Protein AF-A0A3M6X5U8-F1 (afdb_monomer_lite)

Foldseek 3Di:
DPPPPLPLFEQEDEDLSLLLQQLQQLLAVPDRPHPYYYRHYFQDPSPLPQDPDDPVNLVVLLQVLLVVQVLDPDPPVVSSVVVVVPDDPVSSVVVQVVCCVVVVDRSDPSNDDDPVNSRHPFVQVCVVVSRGHLDHFDDDDDDDDDRPLVRLVRVLRRLAVCVVVVHFDFAEDEQAQDQFQDPHNPCGSHTPSVVCLLVVVSVVRGHPPDDDDPLSVVLSVVNVVLVVCCSVPVVCVVVVVGGGADCPDPQRGWHWYANDVHSIDIDGSNVVNVVVD

InterPro domains:
  IPR029058 Alpha/Beta hydrolase fold [G3DSA:3.40.50.1820] (10-139)
  IPR029058 Alpha/Beta hydrolase fold [G3DSA:3.40.50.1820] (141-271)
  IPR029058 Alpha/Beta hydrolase fold [SSF53474] (11-259)

Secondary structure (DSSP, 8-state):
---------EEEEETHHHHHHHHHHHH-SSS-S-SEEEEE--SS--STTSS---HHHHHHHHHHHHHHTT---TT-HHHHHHHHTTS-HHHHHHHHHHHHHHHSS---SS-----SSSS-S-HHHHHHTT-S-SS-----------HHHHHHHHHHHHHHHHHHTT-----EEE----TTSSSSTTS-S-TTHHHHHHHT-TTTSS-TTPPPPHHHHHHHHHHHHHHHHHHH-GGGGGGGT-PPP-TTSGGG-EEEEESSSSSEEEEEHHHHHHH--

pLDDT: mean 74.55, std 18.23, range [28.61, 98.44]

Structure (mmCIF, N/CA/C/O backbone):
data_AF-A0A3M6X5U8-F1
#
_entry.id   AF-A0A3M6X5U8-F1
#
loop_
_atom_site.group_PDB
_atom_site.id
_atom_site.type_symbol
_atom_site.label_atom_id
_atom_site.label_alt_id
_atom_site.label_comp_id
_atom_site.label_asym_id
_atom_site.label_entity_id
_atom_site.label_seq_id
_atom_site.pdbx_PDB_ins_code
_atom_site.Cartn_x
_atom_site.Cartn_y
_atom_site.Cartn_z
_atom_site.occupancy
_atom_site.B_iso_or_equiv
_atom_site.auth_seq_id
_atom_site.auth_comp_id
_atom_site.auth_asym_id
_atom_site.auth_atom_id
_atom_site.pdbx_PDB_model_num
ATOM 1 N N . MET A 1 1 ? -17.787 -32.087 -15.847 1.00 34.81 1 MET A N 1
ATOM 2 C CA . MET A 1 1 ? -17.327 -30.746 -15.427 1.00 34.81 1 MET A CA 1
ATOM 3 C C . MET A 1 1 ? -16.881 -30.846 -13.983 1.00 34.81 1 MET A C 1
ATOM 5 O O . MET A 1 1 ? -17.710 -31.138 -13.135 1.00 34.81 1 MET A O 1
ATOM 9 N N . VAL A 1 2 ? -15.586 -30.700 -13.708 1.00 29.00 2 VAL A N 1
ATOM 10 C CA . VAL A 1 2 ? -15.092 -30.599 -12.328 1.00 29.00 2 VAL A CA 1
ATOM 11 C C . VAL A 1 2 ? -15.436 -29.188 -11.842 1.00 29.00 2 VAL A C 1
ATOM 13 O O . VAL A 1 2 ? -15.067 -28.236 -12.536 1.00 29.00 2 VAL A O 1
ATOM 16 N N . PRO A 1 3 ? -16.147 -29.010 -10.716 1.00 31.73 3 PRO A N 1
ATOM 17 C CA . PRO A 1 3 ? -16.346 -27.687 -10.146 1.00 31.73 3 PRO A CA 1
ATOM 18 C C . PRO A 1 3 ? -14.961 -27.137 -9.809 1.00 31.73 3 PRO A C 1
ATOM 20 O O . PRO A 1 3 ? -14.253 -27.706 -8.977 1.00 31.73 3 PRO A O 1
ATOM 23 N N . ARG A 1 4 ? -14.528 -26.062 -10.478 1.00 41.34 4 ARG A N 1
ATOM 24 C CA . ARG A 1 4 ? -13.364 -25.311 -10.007 1.00 41.34 4 ARG A CA 1
ATOM 25 C C . ARG A 1 4 ? -13.759 -24.771 -8.638 1.00 41.34 4 ARG A C 1
ATOM 27 O O . ARG A 1 4 ? -14.583 -23.864 -8.561 1.00 41.34 4 ARG A O 1
ATOM 34 N N . LEU A 1 5 ? -13.218 -25.367 -7.574 1.00 39.31 5 LEU A N 1
ATOM 35 C CA . LEU A 1 5 ? -13.143 -24.745 -6.256 1.00 39.31 5 LEU A CA 1
ATOM 36 C C . LEU A 1 5 ? -12.715 -23.296 -6.496 1.00 39.31 5 LEU A C 1
ATOM 38 O O . LEU A 1 5 ? -11.583 -23.065 -6.927 1.00 39.31 5 LEU A O 1
ATOM 42 N N . ARG A 1 6 ? -13.624 -22.333 -6.295 1.00 45.31 6 ARG A N 1
ATOM 43 C CA . ARG A 1 6 ? -13.239 -20.932 -6.131 1.00 45.31 6 ARG A CA 1
ATOM 44 C C . ARG A 1 6 ? -12.341 -20.944 -4.903 1.00 45.31 6 ARG A C 1
ATOM 46 O O . ARG A 1 6 ? -12.830 -21.069 -3.786 1.00 45.31 6 ARG A O 1
ATOM 53 N N . ARG A 1 7 ? -11.027 -21.001 -5.114 1.00 50.44 7 ARG A N 1
ATOM 54 C CA . ARG A 1 7 ? -10.069 -20.929 -4.017 1.00 50.44 7 ARG A CA 1
ATOM 55 C C . ARG A 1 7 ? -10.310 -19.573 -3.364 1.00 50.44 7 ARG A C 1
ATOM 57 O O . ARG A 1 7 ? -10.341 -18.575 -4.076 1.00 50.44 7 ARG A O 1
ATOM 64 N N . CYS A 1 8 ? -10.515 -19.547 -2.050 1.00 56.59 8 CYS A N 1
ATOM 65 C CA . CYS A 1 8 ? -10.491 -18.314 -1.271 1.00 56.59 8 CYS A CA 1
ATOM 66 C C . CYS A 1 8 ? -9.044 -17.795 -1.257 1.00 56.59 8 CYS A C 1
ATOM 68 O O . CYS A 1 8 ? -8.313 -17.999 -0.293 1.00 56.59 8 CYS A O 1
ATOM 70 N N . SER A 1 9 ? -8.588 -17.242 -2.379 1.00 62.16 9 SER A N 1
ATOM 71 C CA . SER A 1 9 ? -7.291 -16.586 -2.533 1.00 62.16 9 SER A CA 1
ATOM 72 C C . SER A 1 9 ? -7.495 -15.079 -2.433 1.00 62.16 9 SER A C 1
ATOM 74 O O . SER A 1 9 ? -8.361 -14.531 -3.122 1.00 62.16 9 SER A O 1
ATOM 76 N N . ARG A 1 10 ? -6.712 -14.420 -1.575 1.00 69.81 10 ARG A N 1
ATOM 77 C CA . ARG A 1 10 ? -6.662 -12.962 -1.462 1.00 69.81 10 ARG A CA 1
ATOM 78 C C . ARG A 1 10 ? -5.312 -12.460 -1.963 1.00 69.81 10 ARG A C 1
ATOM 80 O O . ARG A 1 10 ? -4.294 -12.979 -1.515 1.00 69.81 10 ARG A O 1
ATOM 87 N N . LEU A 1 11 ? -5.318 -11.475 -2.857 1.00 72.19 11 LEU A N 1
ATOM 88 C CA . LEU A 1 11 ? -4.131 -10.693 -3.209 1.00 72.19 11 LEU A CA 1
ATOM 89 C C . LEU A 1 11 ? -4.223 -9.352 -2.486 1.00 72.19 11 LEU A C 1
ATOM 91 O O . LEU A 1 11 ? -5.258 -8.705 -2.538 1.00 72.19 11 LEU A O 1
ATOM 95 N N . TRP A 1 12 ? -3.196 -8.956 -1.758 1.00 75.06 12 TRP A N 1
ATOM 96 C CA . TRP A 1 12 ? -3.192 -7.664 -1.090 1.00 75.06 12 TRP A CA 1
ATOM 97 C C . TRP A 1 12 ? -1.775 -7.124 -1.021 1.00 75.06 12 TRP A C 1
ATOM 99 O O . TRP A 1 12 ? -0.817 -7.899 -1.082 1.00 75.06 12 TRP A O 1
ATOM 109 N N . GLY A 1 13 ? -1.661 -5.812 -0.878 1.00 70.19 13 GLY A N 1
ATOM 110 C CA . GLY A 1 13 ? -0.383 -5.139 -0.732 1.00 70.19 13 GLY A CA 1
ATOM 111 C C . GLY A 1 13 ? -0.526 -3.817 0.003 1.00 70.19 13 GLY A C 1
ATOM 112 O O . GLY A 1 13 ? -1.640 -3.381 0.294 1.00 70.19 13 GLY A O 1
ATOM 113 N N . GLN A 1 14 ? 0.623 -3.227 0.309 1.00 74.19 14 GLN A N 1
ATOM 114 C CA . GLN A 1 14 ? 0.778 -1.914 0.921 1.00 74.19 14 GLN A CA 1
ATOM 115 C C . GLN A 1 14 ? 1.829 -1.125 0.139 1.00 74.19 14 GLN A C 1
ATOM 117 O O . GLN A 1 14 ? 2.685 -1.758 -0.494 1.00 74.19 14 GLN A O 1
ATOM 122 N N . SER A 1 15 ? 1.746 0.210 0.140 1.00 70.62 15 SER A N 1
ATOM 123 C CA . SER A 1 15 ? 2.651 1.082 -0.628 1.00 70.62 15 SER A CA 1
ATOM 124 C C . SER A 1 15 ? 2.613 0.685 -2.116 1.00 70.62 15 SER A C 1
ATOM 126 O O . SER A 1 15 ? 1.562 0.326 -2.652 1.00 70.62 15 SER A O 1
ATOM 128 N N . ALA A 1 16 ? 3.754 0.596 -2.793 1.00 67.94 16 ALA A N 1
ATOM 129 C CA . ALA A 1 16 ? 3.856 0.099 -4.164 1.00 67.94 16 ALA A CA 1
ATOM 130 C C . ALA A 1 16 ? 3.182 -1.278 -4.373 1.00 67.94 16 ALA A C 1
ATOM 132 O O . ALA A 1 16 ? 2.698 -1.589 -5.461 1.00 67.94 16 ALA A O 1
ATOM 133 N N . GLY A 1 17 ? 3.102 -2.126 -3.339 1.00 69.75 17 GLY A N 1
ATOM 134 C CA . GLY A 1 17 ? 2.381 -3.399 -3.402 1.00 69.75 17 GLY A CA 1
ATOM 135 C C . GLY A 1 17 ? 0.860 -3.238 -3.520 1.00 69.75 17 GLY A C 1
ATOM 136 O O . GLY A 1 17 ? 0.201 -4.073 -4.147 1.00 69.75 17 GLY A O 1
ATOM 137 N N . ALA A 1 18 ? 0.298 -2.180 -2.936 1.00 69.56 18 ALA A N 1
ATOM 138 C CA . ALA A 1 18 ? -1.102 -1.807 -3.091 1.00 69.56 18 ALA A CA 1
ATOM 139 C C . ALA A 1 18 ? -1.371 -1.277 -4.512 1.00 69.56 18 ALA A C 1
ATOM 141 O O . ALA A 1 18 ? -2.300 -1.773 -5.157 1.00 69.56 18 ALA A O 1
ATOM 142 N N . SER A 1 19 ? -0.491 -0.430 -5.066 1.00 70.19 19 SER A N 1
ATOM 143 C CA . SER A 1 19 ? -0.526 -0.030 -6.486 1.00 70.19 19 SER A CA 1
ATOM 144 C C . SER A 1 19 ? -0.471 -1.226 -7.435 1.00 70.19 19 SER A C 1
ATOM 146 O O . SER A 1 19 ? -1.263 -1.326 -8.367 1.00 70.19 19 SER A O 1
ATOM 148 N N . LEU A 1 20 ? 0.432 -2.183 -7.198 1.00 75.31 20 LEU A N 1
ATOM 149 C CA . LEU A 1 20 ? 0.552 -3.387 -8.029 1.00 75.31 20 LEU A CA 1
ATOM 150 C C . LEU A 1 20 ? -0.666 -4.308 -7.904 1.00 75.31 20 LEU A C 1
ATOM 152 O O . LEU A 1 20 ? -1.066 -4.941 -8.883 1.00 75.31 20 LEU A O 1
ATOM 156 N N . THR A 1 21 ? -1.266 -4.384 -6.714 1.00 73.50 21 THR A N 1
ATOM 157 C CA . THR A 1 21 ? -2.517 -5.120 -6.494 1.00 73.50 21 THR A CA 1
ATOM 158 C C . THR A 1 21 ? -3.647 -4.483 -7.301 1.00 73.50 21 THR A C 1
ATOM 160 O O . THR A 1 21 ? -4.320 -5.186 -8.054 1.00 73.50 21 THR A O 1
ATOM 163 N N . HIS A 1 22 ? -3.768 -3.154 -7.256 1.00 72.62 22 HIS A N 1
ATOM 164 C CA . HIS A 1 22 ? -4.679 -2.383 -8.099 1.00 72.62 22 HIS A CA 1
ATOM 165 C C . HIS A 1 22 ? -4.428 -2.624 -9.598 1.00 72.62 22 HIS A C 1
ATOM 167 O O . HIS A 1 22 ? -5.321 -3.106 -10.297 1.00 72.62 22 HIS A O 1
ATOM 173 N N . LEU A 1 23 ? -3.206 -2.417 -10.095 1.00 75.75 23 LEU A N 1
ATOM 174 C CA . LEU A 1 23 ? -2.858 -2.669 -11.498 1.00 75.75 23 LEU A CA 1
ATOM 175 C C . LEU A 1 23 ? -3.179 -4.099 -11.935 1.00 75.75 23 LEU A C 1
ATOM 177 O O . LEU A 1 23 ? -3.654 -4.313 -13.046 1.00 75.75 23 LEU A O 1
ATOM 181 N N . TYR A 1 24 ? -2.990 -5.095 -11.067 1.00 78.00 24 TYR A N 1
ATOM 182 C CA . TYR A 1 24 ? -3.359 -6.475 -11.372 1.00 78.00 24 TYR A CA 1
ATOM 183 C C . TYR A 1 24 ? -4.863 -6.620 -11.652 1.00 78.00 24 TYR A C 1
ATOM 185 O O . TYR A 1 24 ? -5.260 -7.360 -12.560 1.00 78.00 24 TYR A O 1
ATOM 193 N N . THR A 1 25 ? -5.716 -5.907 -10.912 1.00 72.81 25 THR A N 1
ATOM 194 C CA . THR A 1 25 ? -7.164 -5.909 -11.167 1.00 72.81 25 THR A CA 1
ATOM 195 C C . THR A 1 25 ? -7.512 -5.305 -12.519 1.00 72.81 25 THR A C 1
ATOM 197 O O . THR A 1 25 ? -8.440 -5.791 -13.177 1.00 72.81 25 THR A O 1
ATOM 200 N N . LEU A 1 26 ? -6.757 -4.289 -12.952 1.00 74.19 26 LEU A N 1
ATOM 201 C CA . LEU A 1 26 ? -6.865 -3.713 -14.284 1.00 74.19 26 LEU A CA 1
ATOM 202 C C . LEU A 1 26 ? -6.304 -4.685 -15.329 1.00 74.19 26 LEU A C 1
ATOM 204 O O . LEU A 1 26 ? -6.966 -4.970 -16.307 1.00 74.19 26 LEU A O 1
ATOM 208 N N . ALA A 1 27 ? -5.145 -5.298 -15.162 1.00 82.88 27 ALA A N 1
ATOM 209 C CA . ALA A 1 27 ? -4.603 -6.204 -16.177 1.00 82.88 27 ALA A CA 1
ATOM 210 C C . ALA A 1 27 ? -5.497 -7.443 -16.420 1.00 82.88 27 ALA A C 1
ATOM 212 O O . ALA A 1 27 ? -5.668 -7.890 -17.557 1.00 82.88 27 ALA A O 1
ATOM 213 N N . TYR A 1 28 ? -6.136 -7.974 -15.368 1.00 81.94 28 TYR A N 1
ATOM 214 C CA . TYR A 1 28 ? -6.849 -9.259 -15.413 1.00 81.94 28 TYR A CA 1
ATOM 215 C C . TYR A 1 28 ? -8.327 -9.163 -14.989 1.00 81.94 28 TYR A C 1
ATOM 217 O O . TYR A 1 28 ? -8.744 -9.801 -14.017 1.00 81.94 28 TYR A O 1
ATOM 225 N N . PRO A 1 29 ? -9.178 -8.443 -15.744 1.00 74.31 29 PRO A N 1
ATOM 226 C CA . PRO A 1 29 ? -10.527 -8.089 -15.303 1.00 74.31 29 PRO A CA 1
ATOM 227 C C . PRO A 1 29 ? -11.521 -9.258 -15.274 1.00 74.31 29 PRO A C 1
ATOM 229 O O . PRO A 1 29 ? -12.471 -9.255 -14.494 1.00 74.31 29 PRO A O 1
ATOM 232 N N . HIS A 1 30 ? -11.335 -10.260 -16.136 1.00 76.31 30 HIS A N 1
ATOM 233 C CA . HIS A 1 30 ? -12.318 -11.332 -16.345 1.00 76.31 30 HIS A CA 1
ATOM 234 C C . HIS A 1 30 ? -11.917 -12.673 -15.729 1.00 76.31 30 HIS A C 1
ATOM 236 O O . HIS A 1 30 ? -12.771 -13.532 -15.505 1.00 76.31 30 HIS A O 1
ATOM 242 N N . LEU A 1 31 ? -10.624 -12.875 -15.475 1.00 74.19 31 LEU A N 1
ATOM 243 C CA . LEU A 1 31 ? -10.105 -14.120 -14.918 1.00 74.19 31 LEU A CA 1
ATOM 244 C C . LEU A 1 31 ? -8.943 -13.850 -13.951 1.00 74.19 31 LEU A C 1
ATOM 246 O O . LEU A 1 31 ? -7.834 -14.336 -14.181 1.00 74.19 31 LEU A O 1
ATOM 250 N N . PRO A 1 32 ? -9.175 -13.081 -12.873 1.00 70.44 32 PRO A N 1
ATOM 251 C CA . PRO A 1 32 ? -8.163 -12.923 -11.843 1.00 70.44 32 PRO A CA 1
ATOM 252 C C . PRO A 1 32 ? -7.890 -14.272 -11.164 1.00 70.44 32 PRO A C 1
ATOM 254 O O . PRO A 1 32 ? -8.793 -15.089 -10.961 1.00 70.44 32 PRO A O 1
ATOM 257 N N . LEU A 1 33 ? -6.633 -14.515 -10.789 1.00 76.44 33 LEU A N 1
ATOM 258 C CA . LEU A 1 33 ? -6.261 -15.696 -9.998 1.00 76.44 33 LEU A CA 1
ATOM 259 C C . LEU A 1 33 ? -6.645 -15.543 -8.514 1.00 76.44 33 LEU A C 1
ATOM 261 O O . LEU A 1 33 ? -6.791 -16.539 -7.795 1.00 76.44 33 LEU A O 1
ATOM 265 N N . ALA A 1 34 ? -6.814 -14.301 -8.058 1.00 68.12 34 ALA A N 1
ATOM 266 C CA . ALA A 1 34 ? -7.327 -13.955 -6.741 1.00 68.12 34 ALA A CA 1
ATOM 267 C C . ALA A 1 34 ? -8.852 -13.763 -6.769 1.00 68.12 34 ALA A C 1
ATOM 269 O O . ALA A 1 34 ? -9.431 -13.318 -7.757 1.00 68.12 34 ALA A O 1
ATOM 270 N N . SER A 1 35 ? -9.501 -14.138 -5.668 1.00 64.06 35 SER A N 1
ATOM 271 C CA . SER A 1 35 ? -10.958 -14.058 -5.479 1.00 64.06 35 SER A CA 1
ATOM 272 C C . SER A 1 35 ? -11.407 -12.821 -4.703 1.00 64.06 35 SER A C 1
ATOM 274 O O . SER A 1 35 ? -12.552 -12.401 -4.833 1.00 64.06 35 SER A O 1
ATOM 276 N N . HIS A 1 36 ? -10.505 -12.273 -3.894 1.00 63.75 36 HIS A N 1
ATOM 277 C CA . HIS A 1 36 ? -10.685 -11.079 -3.083 1.00 63.75 36 HIS A CA 1
ATOM 278 C C . HIS A 1 36 ? -9.383 -10.312 -3.112 1.00 63.75 36 HIS A C 1
ATOM 280 O O . HIS A 1 36 ? -8.321 -10.900 -3.345 1.00 63.75 36 HIS A O 1
ATOM 286 N N . PHE A 1 37 ? -9.455 -9.036 -2.781 1.00 64.38 37 PHE A N 1
ATOM 287 C CA . PHE A 1 37 ? -8.256 -8.247 -2.754 1.00 64.38 37 PHE A CA 1
ATOM 288 C C . PHE A 1 37 ? -8.247 -7.210 -1.631 1.00 64.38 37 PHE A C 1
ATOM 290 O O . PHE A 1 37 ? -9.269 -6.967 -0.984 1.00 64.38 37 PHE A O 1
ATOM 297 N N . GLY A 1 38 ? -7.066 -6.698 -1.307 1.00 59.56 38 GLY A N 1
ATOM 298 C CA . GLY A 1 38 ? -6.874 -5.678 -0.287 1.00 59.56 38 GLY A CA 1
ATOM 299 C C . GLY A 1 38 ? -5.840 -4.655 -0.721 1.00 59.56 38 GLY A C 1
ATOM 300 O O . GLY A 1 38 ? -4.681 -4.996 -0.917 1.00 59.56 38 GLY A O 1
ATOM 301 N N . VAL A 1 39 ? -6.259 -3.401 -0.774 1.00 58.44 39 VAL A N 1
ATOM 302 C CA . VAL A 1 39 ? -5.364 -2.256 -0.912 1.00 58.44 39 VAL A CA 1
ATOM 303 C C . VAL A 1 39 ? -5.175 -1.690 0.488 1.00 58.44 39 VAL A C 1
ATOM 305 O O . VAL A 1 39 ? -6.163 -1.313 1.125 1.00 58.44 39 VAL A O 1
ATOM 308 N N . ILE A 1 40 ? -3.943 -1.687 0.987 1.00 57.78 40 ILE A N 1
ATOM 309 C CA . ILE A 1 40 ? -3.562 -0.963 2.201 1.00 57.78 40 ILE A CA 1
ATOM 310 C C . ILE A 1 40 ? -2.747 0.244 1.740 1.00 57.78 40 ILE A C 1
ATOM 312 O O . ILE A 1 40 ? -1.524 0.168 1.675 1.00 57.78 40 ILE A O 1
ATOM 316 N N . PRO A 1 41 ? -3.418 1.326 1.329 1.00 54.94 41 PRO A N 1
ATOM 317 C CA . PRO A 1 41 ? -2.727 2.505 0.855 1.00 54.94 41 PRO A CA 1
ATOM 318 C C . PRO A 1 41 ? -1.949 3.098 2.014 1.00 54.94 41 PRO A C 1
ATOM 320 O O . PRO A 1 41 ? -2.459 3.230 3.132 1.00 54.94 41 PRO A O 1
ATOM 323 N N . SER A 1 42 ? -0.704 3.437 1.757 1.00 49.81 42 SER A N 1
ATOM 324 C CA . SER A 1 42 ? 0.168 3.945 2.792 1.00 49.81 42 SER A CA 1
ATOM 325 C C . SER A 1 42 ? 0.937 5.108 2.232 1.00 49.81 42 SER A C 1
ATOM 327 O O . SER A 1 42 ? 1.836 4.914 1.439 1.00 49.81 42 SER A O 1
ATOM 329 N N . ASN A 1 43 ? 0.520 6.283 2.670 1.00 42.25 43 ASN A N 1
ATOM 330 C CA . ASN A 1 43 ? 1.117 7.594 2.489 1.00 42.25 43 ASN A CA 1
ATOM 331 C C . ASN A 1 43 ? 1.690 8.010 1.104 1.00 42.25 43 ASN A C 1
ATOM 333 O O . ASN A 1 43 ? 2.578 8.866 1.046 1.00 42.25 43 ASN A O 1
ATOM 337 N N . GLU A 1 44 ? 1.218 7.424 0.006 1.00 38.06 44 GLU A N 1
ATOM 338 C CA . GLU A 1 44 ? 1.612 7.836 -1.341 1.00 38.06 44 GLU A CA 1
ATOM 339 C C . GLU A 1 44 ? 0.398 7.842 -2.275 1.00 38.06 44 GLU A C 1
ATOM 341 O O . GLU A 1 44 ? -0.524 7.026 -2.162 1.00 38.06 44 GLU A O 1
ATOM 346 N N . ASP A 1 45 ? 0.417 8.779 -3.223 1.00 40.53 45 ASP A N 1
ATOM 347 C CA . ASP A 1 45 ? -0.415 8.763 -4.419 1.00 40.53 45 ASP A CA 1
ATOM 348 C C . ASP A 1 45 ? -0.080 7.485 -5.200 1.00 40.53 45 ASP A C 1
ATOM 350 O O . ASP A 1 45 ? 0.849 7.417 -5.995 1.00 40.53 45 ASP A O 1
ATOM 354 N N . GLU A 1 46 ? -0.790 6.412 -4.878 1.00 45.53 46 GLU A N 1
ATOM 355 C CA . GLU A 1 46 ? -0.521 5.067 -5.380 1.00 45.53 46 GLU A CA 1
ATOM 356 C C . GLU A 1 46 ? -1.121 4.825 -6.776 1.00 45.53 46 GLU A C 1
ATOM 358 O O . GLU A 1 46 ? -1.164 3.681 -7.248 1.00 45.53 46 GLU A O 1
ATOM 363 N N . THR A 1 47 ? -1.556 5.882 -7.473 1.00 39.88 47 THR A N 1
ATOM 364 C CA . THR A 1 47 ? -1.692 5.801 -8.925 1.00 39.88 47 THR A CA 1
ATOM 365 C C . THR A 1 47 ? -0.289 5.712 -9.517 1.00 39.88 47 THR A C 1
ATOM 367 O O . THR A 1 47 ? 0.598 6.497 -9.195 1.00 39.88 47 THR A O 1
ATOM 370 N N . VAL A 1 48 ? -0.067 4.785 -10.449 1.00 42.38 48 VAL A N 1
ATOM 371 C CA . VAL A 1 48 ? 1.215 4.656 -11.179 1.00 42.38 48 VAL A CA 1
ATOM 372 C C . VAL A 1 48 ? 1.558 5.922 -11.996 1.00 42.38 48 VAL A C 1
ATOM 374 O O . VAL A 1 48 ? 2.603 5.999 -12.632 1.00 42.38 48 VAL A O 1
ATOM 377 N N . GLN A 1 49 ? 0.709 6.955 -11.941 1.00 40.44 49 GLN A N 1
ATOM 378 C CA . GLN A 1 49 ? 0.885 8.252 -12.586 1.00 40.44 49 GLN A CA 1
ATOM 379 C C . GLN A 1 49 ? 1.311 9.393 -11.641 1.00 40.44 49 GLN A C 1
ATOM 381 O O . GLN A 1 49 ? 1.422 10.530 -12.100 1.00 40.44 49 GLN A O 1
ATOM 386 N N . ALA A 1 50 ? 1.571 9.134 -10.354 1.00 38.44 50 ALA A N 1
ATOM 387 C CA . ALA A 1 50 ? 1.872 10.185 -9.372 1.00 38.44 50 ALA A CA 1
ATOM 388 C C . ALA A 1 50 ? 3.191 10.949 -9.582 1.00 38.44 50 ALA A C 1
ATOM 390 O O . ALA A 1 50 ? 3.378 12.035 -9.035 1.00 38.44 50 ALA A O 1
ATOM 391 N N . GLU A 1 51 ? 4.081 10.454 -10.436 1.00 42.66 51 GLU A N 1
ATOM 392 C CA . GLU A 1 51 ? 5.179 11.251 -10.968 1.00 42.66 51 GLU A CA 1
ATOM 393 C C . GLU A 1 51 ? 5.180 11.101 -12.481 1.00 42.66 51 GLU A C 1
ATOM 395 O O . GLU A 1 51 ? 5.839 10.216 -13.008 1.00 42.66 51 GLU A O 1
ATOM 400 N N . THR A 1 52 ? 4.430 11.941 -13.200 1.00 42.25 52 THR A N 1
ATOM 401 C CA . THR A 1 52 ? 4.546 12.051 -14.660 1.00 42.25 52 THR A CA 1
ATOM 402 C C . THR A 1 52 ? 5.954 12.526 -15.027 1.00 42.25 52 THR A C 1
ATOM 404 O O . THR A 1 52 ? 6.175 13.711 -15.284 1.00 42.25 52 THR A O 1
ATOM 407 N N . LEU A 1 53 ? 6.920 11.614 -15.038 1.00 48.97 53 LEU A N 1
ATOM 408 C CA . LEU A 1 53 ? 8.105 11.755 -15.860 1.00 48.97 53 LEU A CA 1
ATOM 409 C C . LEU A 1 53 ? 7.631 11.601 -17.298 1.00 48.97 53 LEU A C 1
ATOM 411 O O . LEU A 1 53 ? 6.849 10.697 -17.614 1.00 48.97 53 LEU A O 1
ATOM 415 N N . ALA A 1 54 ? 8.059 12.502 -18.180 1.00 55.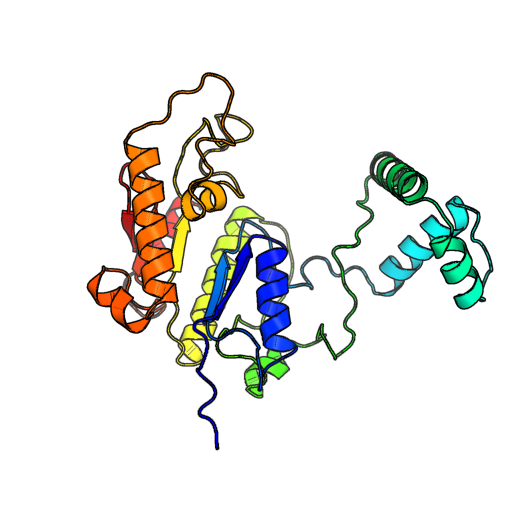78 54 ALA A N 1
ATOM 416 C CA . ALA A 1 54 ? 7.793 12.279 -19.587 1.00 55.78 54 ALA A CA 1
ATOM 417 C C . ALA A 1 54 ? 8.419 10.929 -19.967 1.00 55.78 54 ALA A C 1
ATOM 419 O O . ALA A 1 54 ? 9.482 10.569 -19.467 1.00 55.78 54 ALA A O 1
ATOM 420 N N . GLU A 1 55 ? 7.784 10.173 -20.857 1.00 58.31 55 GLU A N 1
ATOM 421 C CA . GLU A 1 55 ? 8.338 8.907 -21.351 1.00 58.31 55 GLU A CA 1
ATOM 422 C C . GLU A 1 55 ? 9.796 9.084 -21.844 1.00 58.31 55 GLU A C 1
ATOM 424 O O . GLU A 1 55 ? 10.652 8.228 -21.622 1.00 58.31 55 GLU A O 1
ATOM 429 N N . SER A 1 56 ? 10.114 10.258 -22.404 1.00 60.16 56 SER A N 1
ATOM 430 C CA . SER A 1 56 ? 11.477 10.660 -22.760 1.00 60.16 56 SER A CA 1
ATOM 431 C C . SER A 1 56 ? 12.454 10.660 -21.583 1.00 60.16 56 SER A C 1
ATOM 433 O O . SER A 1 56 ? 13.611 10.296 -21.759 1.00 60.16 56 SER A O 1
ATOM 435 N N . ASP A 1 57 ? 12.016 11.049 -20.389 1.00 66.00 57 ASP A N 1
ATOM 436 C CA . ASP A 1 57 ? 12.865 11.150 -19.202 1.00 66.00 57 ASP A CA 1
ATOM 437 C C . ASP A 1 57 ? 13.269 9.763 -18.686 1.00 66.00 57 ASP A C 1
ATOM 439 O O . ASP A 1 57 ? 14.411 9.583 -18.265 1.00 66.00 57 ASP A O 1
ATOM 443 N N . LEU A 1 58 ? 12.392 8.759 -18.808 1.00 68.56 58 LEU A N 1
ATOM 444 C CA . LEU A 1 58 ? 12.717 7.364 -18.485 1.00 68.56 58 LEU A CA 1
ATOM 445 C C . LEU A 1 58 ? 13.770 6.781 -19.424 1.00 68.56 58 LEU A C 1
ATOM 447 O O . LEU A 1 58 ? 14.763 6.204 -18.975 1.00 68.56 58 LEU A O 1
ATOM 451 N N . TYR A 1 59 ? 13.568 6.937 -20.733 1.00 73.38 59 TYR A N 1
ATOM 452 C CA . TYR A 1 59 ? 14.535 6.442 -21.707 1.00 73.38 59 TYR A CA 1
ATOM 453 C C . TYR A 1 59 ? 15.876 7.169 -21.569 1.00 73.38 59 TYR A C 1
ATOM 455 O O . TYR A 1 59 ? 16.920 6.527 -21.648 1.00 73.38 59 TYR A O 1
ATOM 463 N N . ASN A 1 60 ? 15.863 8.470 -21.261 1.00 77.75 60 ASN A N 1
ATOM 464 C CA . ASN A 1 60 ? 17.076 9.238 -20.978 1.00 77.75 60 ASN A CA 1
ATOM 465 C C . ASN A 1 60 ? 17.810 8.731 -19.727 1.00 77.75 60 ASN A C 1
ATOM 467 O O . ASN A 1 60 ? 19.041 8.666 -19.728 1.00 77.75 60 ASN A O 1
ATOM 471 N N . GLN A 1 61 ? 17.088 8.351 -18.668 1.00 78.25 61 GLN A N 1
ATOM 472 C CA . GLN A 1 61 ? 17.690 7.758 -17.470 1.00 78.25 61 GLN A CA 1
ATOM 473 C C . GLN A 1 61 ? 18.352 6.412 -17.790 1.00 78.25 61 GLN A C 1
ATOM 475 O O . GLN A 1 61 ? 19.500 6.180 -17.393 1.00 78.25 61 GLN A O 1
ATOM 480 N N . PHE A 1 62 ? 17.675 5.530 -18.533 1.00 83.44 62 PHE A N 1
ATOM 481 C CA . PHE A 1 62 ? 18.254 4.246 -18.942 1.00 83.44 62 PHE A CA 1
ATOM 482 C C . PHE A 1 62 ? 19.478 4.430 -19.849 1.00 83.44 62 PHE A C 1
ATOM 484 O O . PHE A 1 62 ? 20.517 3.804 -19.624 1.00 83.44 62 PHE A O 1
ATOM 491 N N . ASP A 1 63 ? 19.392 5.333 -20.825 1.00 85.50 63 ASP A N 1
ATOM 492 C CA . ASP A 1 63 ? 20.497 5.636 -21.732 1.00 85.50 63 ASP A CA 1
ATOM 493 C C . ASP A 1 63 ? 21.704 6.193 -20.958 1.00 85.50 63 ASP A C 1
ATOM 495 O O . ASP A 1 63 ? 22.813 5.681 -21.096 1.00 85.50 63 ASP A O 1
ATOM 499 N N . THR A 1 64 ? 21.485 7.135 -20.035 1.00 85.00 64 THR A N 1
ATOM 500 C CA . THR A 1 64 ? 22.540 7.691 -19.164 1.00 85.00 64 THR A CA 1
ATOM 501 C C . THR A 1 64 ? 23.251 6.603 -18.357 1.00 85.00 64 THR A C 1
ATOM 503 O O . THR A 1 64 ? 24.483 6.544 -18.351 1.00 85.00 64 THR A O 1
ATOM 506 N N . LEU A 1 65 ? 22.487 5.710 -17.718 1.00 87.06 65 LEU A N 1
ATOM 507 C CA . LEU A 1 65 ? 23.021 4.580 -16.953 1.00 87.06 65 LEU A CA 1
ATOM 508 C C . LEU A 1 65 ? 23.849 3.647 -17.840 1.00 87.06 65 LEU A C 1
ATOM 510 O O . LEU A 1 65 ? 24.972 3.278 -17.494 1.00 87.06 65 LEU A O 1
ATOM 514 N N . SER A 1 66 ? 23.297 3.258 -18.989 1.00 91.12 66 SER A N 1
ATOM 515 C CA . SER A 1 66 ? 23.949 2.295 -19.872 1.00 91.12 66 SER A CA 1
ATOM 516 C C . SER A 1 66 ? 25.269 2.830 -20.428 1.00 91.12 66 SER A C 1
ATOM 518 O O . SER A 1 66 ? 26.275 2.121 -20.394 1.00 91.12 66 SER A O 1
ATOM 520 N N . ARG A 1 67 ? 25.312 4.104 -20.839 1.00 89.50 67 ARG A N 1
ATOM 521 C CA . ARG A 1 67 ? 26.533 4.760 -21.317 1.00 89.50 67 ARG A CA 1
ATOM 522 C C . ARG A 1 67 ? 27.583 4.876 -20.223 1.00 89.50 67 ARG A C 1
ATOM 524 O O . ARG A 1 67 ? 28.749 4.579 -20.475 1.00 89.50 67 ARG A O 1
ATOM 531 N N . ALA A 1 68 ? 27.183 5.255 -19.009 1.00 88.88 68 ALA A N 1
ATOM 532 C CA . ALA A 1 68 ? 28.107 5.368 -17.884 1.00 88.88 68 ALA A CA 1
ATOM 533 C C . ALA A 1 68 ? 28.753 4.026 -17.508 1.00 88.88 68 ALA A C 1
ATOM 535 O O . ALA A 1 68 ? 29.916 3.981 -17.111 1.00 88.88 68 ALA A O 1
ATOM 536 N N . LEU A 1 69 ? 28.026 2.924 -17.702 1.00 92.44 69 LEU A N 1
ATOM 537 C CA . LEU A 1 69 ? 28.518 1.565 -17.475 1.00 92.44 69 LEU A CA 1
ATOM 538 C C . LEU A 1 69 ? 29.245 0.964 -18.691 1.00 92.44 69 LEU A C 1
ATOM 540 O O . LEU A 1 69 ? 29.605 -0.213 -18.676 1.00 92.44 69 LEU A O 1
ATOM 544 N N . GLY A 1 70 ? 29.503 1.765 -19.730 1.00 93.31 70 GLY A N 1
ATOM 545 C CA . GLY A 1 70 ? 30.252 1.359 -20.921 1.00 93.31 70 GLY A CA 1
ATOM 546 C C . GLY A 1 70 ? 29.428 0.616 -21.975 1.00 93.31 70 GLY A C 1
ATOM 547 O O . GLY A 1 70 ? 29.997 0.094 -22.932 1.00 93.31 70 GLY A O 1
ATOM 548 N N . CYS A 1 71 ? 28.104 0.585 -21.835 1.00 95.56 71 CYS A N 1
ATOM 549 C CA . CYS A 1 71 ? 27.170 0.035 -22.811 1.00 95.56 71 CYS A CA 1
ATOM 550 C C . CYS A 1 71 ? 26.615 1.128 -23.743 1.00 95.56 71 CYS A C 1
ATOM 552 O O . CYS A 1 71 ? 25.405 1.254 -23.899 1.00 95.56 71 CYS A O 1
ATOM 554 N N . ASP A 1 72 ? 27.491 1.921 -24.368 1.00 94.31 72 ASP A N 1
ATOM 555 C CA . ASP A 1 72 ? 27.102 2.918 -25.377 1.00 94.31 72 ASP A CA 1
ATOM 556 C C . ASP A 1 72 ? 27.188 2.315 -26.788 1.00 94.31 72 ASP A C 1
ATOM 558 O O . ASP A 1 72 ? 28.281 2.074 -27.308 1.00 94.31 72 ASP A O 1
ATOM 562 N N . TYR A 1 73 ? 26.029 2.060 -27.398 1.00 93.12 73 TYR A N 1
ATOM 563 C CA . TYR A 1 73 ? 25.909 1.517 -28.756 1.00 93.12 73 TYR A CA 1
ATOM 564 C C . TYR A 1 73 ? 25.102 2.439 -29.688 1.00 93.12 73 TYR A C 1
ATOM 566 O O . TYR A 1 73 ? 24.649 2.008 -30.750 1.00 93.12 73 TYR A O 1
ATOM 574 N N . GLY A 1 74 ? 24.937 3.718 -29.324 1.00 87.69 74 GLY A N 1
ATOM 575 C CA . GLY A 1 74 ? 24.117 4.661 -30.087 1.00 87.69 74 GLY A CA 1
ATOM 576 C C . GLY A 1 74 ? 22.670 4.180 -30.229 1.00 87.69 74 GLY A C 1
ATOM 577 O O . GLY A 1 74 ? 22.019 3.883 -29.234 1.00 87.69 74 GLY A O 1
ATOM 578 N N . ASP A 1 75 ? 22.184 4.078 -31.468 1.00 89.19 75 ASP A N 1
ATOM 579 C CA . ASP A 1 75 ? 20.802 3.672 -31.768 1.00 89.19 75 ASP A CA 1
ATOM 580 C C . ASP A 1 75 ? 20.607 2.136 -31.813 1.00 89.19 75 ASP A C 1
ATOM 582 O O . ASP A 1 75 ? 19.513 1.655 -32.114 1.00 89.19 75 ASP A O 1
ATOM 586 N N . ASP A 1 76 ? 21.651 1.340 -31.537 1.00 92.75 76 ASP A N 1
ATOM 587 C CA . ASP A 1 76 ? 21.548 -0.123 -31.432 1.00 92.75 76 ASP A CA 1
ATOM 588 C C . ASP A 1 76 ? 21.121 -0.538 -30.013 1.00 92.75 76 ASP A C 1
ATOM 590 O O . ASP A 1 76 ? 21.916 -0.985 -29.176 1.00 92.75 76 ASP A O 1
ATOM 594 N N . TYR A 1 77 ? 19.825 -0.368 -29.741 1.00 89.31 77 TYR A N 1
ATOM 595 C CA . TYR A 1 77 ? 19.217 -0.682 -28.444 1.00 89.31 77 TYR A CA 1
ATOM 596 C C . TYR A 1 77 ? 19.313 -2.171 -28.076 1.00 89.31 77 TYR A C 1
ATOM 598 O O . TYR A 1 77 ? 19.411 -2.513 -26.895 1.00 89.31 77 TYR A O 1
ATOM 606 N N . ASP A 1 78 ? 19.339 -3.072 -29.064 1.00 93.62 78 ASP A N 1
ATOM 607 C CA . ASP A 1 78 ? 19.513 -4.507 -28.823 1.00 93.62 78 ASP A CA 1
ATOM 608 C C . ASP A 1 78 ? 20.925 -4.804 -28.300 1.00 93.62 78 ASP A C 1
ATOM 610 O O . ASP A 1 78 ? 21.088 -5.555 -27.330 1.00 93.62 78 ASP A O 1
ATOM 614 N N . ALA A 1 79 ? 21.958 -4.200 -28.895 1.00 94.62 79 ALA A N 1
ATOM 615 C CA . ALA A 1 79 ? 23.328 -4.309 -28.400 1.00 94.62 79 ALA A CA 1
ATOM 616 C C . ALA A 1 79 ? 23.488 -3.669 -27.010 1.00 94.62 79 ALA A C 1
ATOM 618 O O . ALA A 1 79 ? 24.096 -4.283 -26.126 1.00 94.62 79 ALA A O 1
ATOM 619 N N . GLN A 1 80 ? 22.880 -2.500 -26.783 1.00 93.88 80 GLN A N 1
ATOM 620 C CA . GLN A 1 80 ? 22.867 -1.818 -25.484 1.00 93.88 80 GLN A CA 1
ATOM 621 C C . GLN A 1 80 ? 22.252 -2.695 -24.383 1.00 93.88 80 GLN A C 1
ATOM 623 O O . GLN A 1 80 ? 22.886 -2.925 -23.349 1.00 93.88 80 GLN A O 1
ATOM 628 N N . ILE A 1 81 ? 21.064 -3.265 -24.612 1.00 93.06 81 ILE A N 1
ATOM 629 C CA . ILE A 1 81 ? 20.397 -4.159 -23.652 1.00 93.06 81 ILE A CA 1
ATOM 630 C C . ILE A 1 81 ? 21.198 -5.443 -23.429 1.00 93.06 81 ILE A C 1
ATOM 632 O O . ILE A 1 81 ? 21.328 -5.905 -22.293 1.00 93.06 81 ILE A O 1
ATOM 636 N N . ASN A 1 82 ? 21.755 -6.039 -24.486 1.00 96.12 82 ASN A N 1
ATOM 637 C CA . ASN A 1 82 ? 22.555 -7.256 -24.353 1.00 96.12 82 ASN A CA 1
ATOM 638 C C . ASN A 1 82 ? 23.843 -7.020 -23.560 1.00 96.12 82 ASN A C 1
ATOM 640 O O . ASN A 1 82 ? 24.217 -7.884 -22.768 1.00 96.12 82 ASN A O 1
ATOM 644 N N . CYS A 1 83 ? 24.476 -5.857 -23.719 1.00 96.56 83 CYS A N 1
ATOM 645 C CA . CYS A 1 83 ? 25.593 -5.432 -22.884 1.00 96.56 83 CYS A CA 1
ATOM 646 C C . CYS A 1 83 ? 25.158 -5.259 -21.424 1.00 96.56 83 CYS A C 1
ATOM 648 O O . CYS A 1 83 ? 25.727 -5.894 -20.539 1.00 96.56 83 CYS A O 1
ATOM 650 N N . MET A 1 84 ? 24.083 -4.502 -21.180 1.00 94.62 84 MET A N 1
ATOM 651 C CA . MET A 1 84 ? 23.579 -4.233 -19.828 1.00 94.62 84 MET A CA 1
ATOM 652 C C . MET A 1 84 ? 23.172 -5.499 -19.066 1.00 94.62 84 MET A C 1
ATOM 654 O O . MET A 1 84 ? 23.344 -5.568 -17.853 1.00 94.62 84 MET A O 1
ATOM 658 N N . ARG A 1 85 ? 22.699 -6.542 -19.760 1.00 95.38 85 ARG A N 1
ATOM 659 C CA . ARG A 1 85 ? 22.411 -7.863 -19.167 1.00 95.38 85 ARG A CA 1
ATOM 660 C C . ARG A 1 85 ? 23.650 -8.609 -18.665 1.00 95.38 85 ARG A C 1
ATOM 662 O O . ARG A 1 85 ? 23.502 -9.528 -17.864 1.00 95.38 85 ARG A O 1
ATOM 669 N N . GLN A 1 86 ? 24.839 -8.271 -19.164 1.00 95.88 86 GLN A N 1
ATOM 670 C CA . GLN A 1 86 ? 26.112 -8.831 -18.696 1.00 95.88 86 GLN A CA 1
ATOM 671 C C . GLN A 1 86 ? 26.735 -7.991 -17.576 1.00 95.88 86 GLN A C 1
ATOM 673 O O . GLN A 1 86 ? 27.625 -8.474 -16.874 1.00 95.88 86 GLN A O 1
ATOM 678 N N . THR A 1 87 ? 26.283 -6.748 -17.401 1.00 95.12 87 THR A N 1
ATOM 679 C CA . THR A 1 87 ? 26.756 -5.858 -16.342 1.00 95.12 87 THR A CA 1
ATOM 680 C C . THR A 1 87 ? 26.320 -6.373 -14.973 1.00 95.12 87 THR A C 1
ATOM 682 O O . THR A 1 87 ? 25.191 -6.829 -14.782 1.00 95.12 87 THR A O 1
ATOM 685 N N . SER A 1 88 ? 27.222 -6.310 -13.991 1.00 94.69 88 SER A N 1
ATOM 686 C CA . SER A 1 88 ? 26.910 -6.747 -12.631 1.00 94.69 88 SER A CA 1
ATOM 687 C C . SER A 1 88 ? 25.840 -5.853 -12.008 1.00 94.69 88 SER A C 1
ATOM 689 O O . SER A 1 88 ? 25.937 -4.627 -12.067 1.00 94.69 88 SER A O 1
ATOM 691 N N . TRP A 1 89 ? 24.875 -6.463 -11.314 1.00 91.81 89 TRP A N 1
ATOM 692 C CA . TRP A 1 89 ? 23.878 -5.723 -10.537 1.00 91.81 89 TRP A CA 1
ATOM 693 C C . TRP A 1 89 ? 24.528 -4.784 -9.509 1.00 91.81 89 TRP A C 1
ATOM 695 O O . TRP A 1 89 ? 23.987 -3.719 -9.248 1.00 91.81 89 TRP A O 1
ATOM 705 N N . VAL A 1 90 ? 25.714 -5.133 -8.986 1.00 93.06 90 VAL A N 1
ATOM 706 C CA . VAL A 1 90 ? 26.468 -4.288 -8.045 1.00 93.06 90 VAL A CA 1
ATOM 707 C C . VAL A 1 90 ? 26.876 -2.973 -8.704 1.00 93.06 90 VAL A C 1
ATOM 709 O O . VAL A 1 90 ? 26.635 -1.915 -8.138 1.00 93.06 90 VAL A O 1
ATOM 712 N N . GLN A 1 91 ? 27.420 -3.030 -9.923 1.00 91.38 91 GLN A N 1
ATOM 713 C CA . GLN A 1 91 ? 27.845 -1.834 -10.660 1.00 91.38 91 GLN A CA 1
ATOM 714 C C . GLN A 1 91 ? 26.647 -0.946 -11.008 1.00 91.38 91 GLN A C 1
ATOM 716 O O . GLN A 1 91 ? 26.727 0.274 -10.903 1.00 91.38 91 GLN A O 1
ATOM 721 N N . ILE A 1 92 ? 25.524 -1.567 -11.382 1.00 90.38 92 ILE A N 1
ATOM 722 C CA . ILE A 1 92 ? 24.268 -0.860 -11.647 1.00 90.38 92 ILE A CA 1
ATOM 723 C C . ILE A 1 92 ? 23.793 -0.135 -10.379 1.00 90.38 92 ILE A C 1
ATOM 725 O O . ILE A 1 92 ? 23.507 1.058 -10.429 1.00 90.38 92 ILE A O 1
ATOM 729 N N . SER A 1 93 ? 23.749 -0.825 -9.234 1.00 87.00 93 SER A N 1
ATOM 730 C CA . SER A 1 93 ? 23.322 -0.239 -7.959 1.00 87.00 93 SER A CA 1
ATOM 731 C C . SER A 1 93 ? 24.253 0.865 -7.457 1.00 87.00 93 SER A C 1
ATOM 733 O O . SER A 1 93 ? 23.770 1.878 -6.958 1.00 87.00 93 SER A O 1
ATOM 735 N N . GLU A 1 94 ? 25.570 0.693 -7.580 1.00 87.62 94 GLU A N 1
ATOM 736 C CA . GLU A 1 94 ? 26.552 1.712 -7.191 1.00 87.62 94 GLU A CA 1
ATOM 737 C C . GLU A 1 94 ? 26.376 2.991 -8.011 1.00 87.62 94 GLU A C 1
ATOM 739 O O . GLU A 1 94 ? 26.264 4.066 -7.422 1.00 87.62 94 GLU A O 1
ATOM 744 N N . PHE A 1 95 ? 26.235 2.872 -9.336 1.00 85.56 95 PHE A N 1
ATOM 745 C CA . PHE A 1 95 ? 25.987 4.027 -10.196 1.00 85.56 95 PHE A CA 1
ATOM 746 C C . PHE A 1 95 ? 24.679 4.742 -9.841 1.00 85.56 95 PHE A C 1
ATOM 748 O O . PHE A 1 95 ? 24.665 5.961 -9.726 1.00 85.56 95 PHE A O 1
ATOM 755 N N . ILE A 1 96 ? 23.578 4.005 -9.645 1.00 81.88 96 ILE A N 1
ATOM 756 C CA . ILE A 1 96 ? 22.283 4.604 -9.277 1.00 81.88 96 ILE A CA 1
ATOM 757 C C . ILE A 1 96 ? 22.400 5.387 -7.964 1.00 81.88 96 ILE A C 1
ATOM 759 O O . ILE A 1 96 ? 21.892 6.502 -7.861 1.00 81.88 96 ILE A O 1
ATOM 763 N N . ASN A 1 97 ? 23.084 4.826 -6.964 1.00 78.25 97 ASN A N 1
ATOM 764 C CA . ASN A 1 97 ? 23.274 5.488 -5.675 1.00 78.25 97 ASN A CA 1
ATOM 765 C C . ASN A 1 97 ? 24.105 6.773 -5.804 1.00 78.25 97 ASN A C 1
ATOM 767 O O . ASN A 1 97 ? 23.755 7.784 -5.196 1.00 78.25 97 ASN A O 1
ATOM 771 N N . GLU A 1 98 ? 25.179 6.741 -6.593 1.00 77.00 98 GLU A N 1
ATOM 772 C CA . GLU A 1 98 ? 26.024 7.907 -6.868 1.00 77.00 98 GLU A CA 1
ATOM 773 C C . GLU A 1 98 ? 25.256 8.980 -7.652 1.00 77.00 98 GLU A C 1
ATOM 775 O O . GLU A 1 98 ? 25.205 10.135 -7.234 1.00 77.00 98 GLU A O 1
ATOM 780 N N . PHE A 1 99 ? 24.559 8.587 -8.720 1.00 73.44 99 PHE A N 1
ATOM 781 C CA . PHE A 1 99 ? 23.751 9.483 -9.544 1.00 73.44 99 PHE A CA 1
ATOM 782 C C . PHE A 1 99 ? 22.654 10.185 -8.731 1.00 73.44 99 PHE A C 1
ATOM 784 O O . PHE A 1 99 ? 22.501 11.403 -8.823 1.00 73.44 99 PHE A O 1
ATOM 791 N N . ASN A 1 100 ? 21.936 9.444 -7.879 1.00 68.69 100 ASN A N 1
ATOM 792 C CA . ASN A 1 100 ? 20.913 10.002 -6.986 1.00 68.69 100 ASN A CA 1
ATOM 793 C C . ASN A 1 100 ? 21.490 11.032 -6.015 1.00 68.69 100 ASN A C 1
ATOM 795 O O . ASN A 1 100 ? 20.837 12.029 -5.698 1.00 68.69 100 ASN A O 1
ATOM 799 N N . PHE A 1 101 ? 22.708 10.787 -5.532 1.00 59.62 101 PHE A N 1
ATOM 800 C CA . PHE A 1 101 ? 23.389 11.665 -4.593 1.00 59.62 101 PHE A CA 1
ATOM 801 C C . PHE A 1 101 ? 23.904 12.946 -5.266 1.00 59.62 101 PHE A C 1
ATOM 803 O O . PHE A 1 101 ? 23.757 14.030 -4.702 1.00 59.62 101 PHE A O 1
ATOM 810 N N . GLU A 1 102 ? 24.479 12.845 -6.467 1.00 60.91 102 GLU A N 1
ATOM 811 C CA . GLU A 1 102 ? 25.078 13.981 -7.177 1.00 60.91 102 GLU A CA 1
ATOM 812 C C . GLU A 1 102 ? 24.056 14.858 -7.908 1.00 60.91 102 GLU A C 1
ATOM 814 O O . GLU A 1 102 ? 24.160 16.086 -7.877 1.00 60.91 102 GLU A O 1
ATOM 819 N N . ALA A 1 103 ? 23.063 14.253 -8.565 1.00 59.97 103 ALA A N 1
ATOM 820 C CA . ALA A 1 103 ? 22.094 14.985 -9.378 1.00 59.97 103 ALA A CA 1
ATOM 821 C C . ALA A 1 103 ? 20.973 15.623 -8.543 1.00 59.97 103 ALA A C 1
ATOM 823 O O . ALA A 1 103 ? 20.270 16.505 -9.037 1.00 59.97 103 ALA A O 1
ATOM 824 N N . GLY A 1 104 ? 20.766 15.170 -7.298 1.00 53.47 104 GLY A N 1
ATOM 825 C CA . GLY A 1 104 ? 19.635 15.592 -6.462 1.00 53.47 104 GLY A CA 1
ATOM 826 C C . GLY A 1 104 ? 18.262 15.236 -7.052 1.00 53.47 104 GLY A C 1
ATOM 827 O O . GLY A 1 104 ? 17.242 15.715 -6.558 1.00 53.47 104 GLY A O 1
ATOM 828 N N . VAL A 1 105 ? 18.239 14.412 -8.105 1.00 55.03 105 VAL A N 1
ATOM 829 C CA . VAL A 1 105 ? 17.048 13.865 -8.755 1.00 55.03 105 VAL A CA 1
ATOM 830 C C . VAL A 1 105 ? 17.088 12.353 -8.547 1.00 55.03 105 VAL A C 1
ATOM 832 O O . VAL A 1 105 ? 18.073 11.730 -8.949 1.00 55.03 105 VAL A O 1
ATOM 835 N N . PRO A 1 106 ? 16.065 11.745 -7.924 1.00 59.34 106 PRO A N 1
ATOM 836 C CA . PRO A 1 106 ? 16.017 10.300 -7.792 1.00 59.34 106 PRO A CA 1
ATOM 837 C C . PRO A 1 106 ? 15.870 9.664 -9.181 1.00 59.34 106 PRO A C 1
ATOM 839 O O . PRO A 1 106 ? 14.917 9.923 -9.911 1.00 59.34 106 PRO A O 1
ATOM 842 N N . TYR A 1 107 ? 16.832 8.825 -9.545 1.00 62.12 107 TYR A N 1
ATOM 843 C CA . TYR A 1 107 ? 16.735 7.844 -10.613 1.00 62.12 107 TYR A CA 1
ATOM 844 C C . TYR A 1 107 ? 15.552 6.939 -10.288 1.00 62.12 107 TYR A C 1
ATOM 846 O O . TYR A 1 107 ? 15.550 6.247 -9.263 1.00 62.12 107 TYR A O 1
ATOM 854 N N . ASN A 1 108 ? 14.524 6.989 -11.128 1.00 62.88 108 ASN A N 1
ATOM 855 C CA . ASN A 1 108 ? 13.208 6.496 -10.768 1.00 62.88 108 ASN A CA 1
ATOM 856 C C . ASN A 1 108 ? 12.795 5.334 -11.682 1.00 62.88 108 ASN A C 1
ATOM 858 O O . ASN A 1 108 ? 12.358 5.536 -12.810 1.00 62.88 108 ASN A O 1
ATOM 862 N N . PHE A 1 109 ? 12.897 4.107 -11.162 1.00 65.56 109 PHE A N 1
ATOM 863 C CA . PHE A 1 109 ? 12.298 2.913 -11.779 1.00 65.56 109 PHE A CA 1
ATOM 864 C C . PHE A 1 109 ? 10.835 2.684 -11.367 1.00 65.56 109 PHE A C 1
ATOM 866 O O . PHE A 1 109 ? 10.211 1.739 -11.846 1.00 65.56 109 PHE A O 1
ATOM 873 N N . ALA A 1 110 ? 10.297 3.486 -10.447 1.00 56.94 110 ALA A N 1
ATOM 874 C CA . ALA A 1 110 ? 8.913 3.382 -9.996 1.00 56.94 110 ALA A CA 1
ATOM 875 C C . ALA A 1 110 ? 7.925 3.911 -11.043 1.00 56.94 110 ALA A C 1
ATOM 877 O O . ALA A 1 110 ? 6.782 3.461 -11.071 1.00 56.94 110 ALA A O 1
ATOM 878 N N . HIS A 1 111 ? 8.357 4.805 -11.939 1.00 63.50 111 HIS A N 1
ATOM 879 C CA . HIS A 1 111 ? 7.530 5.199 -13.072 1.00 63.50 111 HIS A CA 1
ATOM 880 C C . HIS A 1 111 ? 7.621 4.145 -14.180 1.00 63.50 111 HIS A C 1
ATOM 882 O O . HIS A 1 111 ? 8.671 3.914 -14.784 1.00 63.50 111 HIS A O 1
ATOM 888 N N . LEU A 1 112 ? 6.490 3.500 -14.442 1.00 66.25 112 LEU A N 1
ATOM 889 C CA . LEU A 1 112 ? 6.354 2.455 -15.443 1.00 66.25 112 LEU A CA 1
ATOM 890 C C . LEU A 1 112 ? 5.531 3.014 -16.614 1.00 66.25 112 LEU A C 1
ATOM 892 O O . LEU A 1 112 ? 4.372 3.381 -16.407 1.00 66.25 112 LEU A O 1
ATOM 896 N N . PRO A 1 113 ? 6.095 3.108 -17.834 1.00 69.19 113 PRO A N 1
ATOM 897 C CA . PRO A 1 113 ? 5.366 3.664 -18.965 1.00 69.19 113 PRO A CA 1
ATOM 898 C C . PRO A 1 113 ? 4.159 2.771 -19.301 1.00 69.19 113 PRO A C 1
ATOM 900 O O . PRO A 1 113 ? 4.277 1.542 -19.228 1.00 69.19 113 PRO A O 1
ATOM 903 N N . PRO A 1 114 ? 3.005 3.353 -19.678 1.00 75.75 114 PRO A N 1
ATOM 904 C CA . PRO A 1 114 ? 1.858 2.571 -20.115 1.00 75.75 114 PRO A CA 1
ATOM 905 C C . PRO A 1 114 ? 2.215 1.656 -21.288 1.00 75.75 114 PRO A C 1
ATOM 907 O O . PRO A 1 114 ? 2.744 2.104 -22.303 1.00 75.75 114 PRO A O 1
ATOM 910 N N . ASP A 1 115 ? 1.893 0.373 -21.158 1.00 78.81 115 ASP A N 1
ATOM 911 C CA . ASP A 1 115 ? 2.075 -0.643 -22.202 1.00 78.81 115 ASP A CA 1
ATOM 912 C C . ASP A 1 115 ? 0.735 -1.128 -22.783 1.00 78.81 115 ASP A C 1
ATOM 914 O O . ASP A 1 115 ? 0.689 -2.045 -23.609 1.00 78.81 115 ASP A O 1
ATOM 918 N N . GLU A 1 116 ? -0.367 -0.539 -22.305 1.00 84.38 116 GLU A N 1
ATOM 919 C CA . GLU A 1 116 ? -1.757 -0.860 -22.639 1.00 84.38 116 GLU A CA 1
ATOM 920 C C . GLU A 1 116 ? -2.117 -2.347 -22.458 1.00 84.38 116 GLU A C 1
ATOM 922 O O . GLU A 1 116 ? -3.120 -2.836 -22.985 1.00 84.38 116 GLU A O 1
ATOM 927 N N . THR A 1 117 ? -1.303 -3.074 -21.687 1.00 83.75 117 THR A N 1
ATOM 928 C CA . THR A 1 117 ? -1.428 -4.512 -21.436 1.00 83.75 117 THR A CA 1
ATOM 929 C C . THR A 1 117 ? -1.553 -4.782 -19.942 1.00 83.75 117 THR A C 1
ATOM 931 O O . THR A 1 117 ? -2.518 -5.410 -19.498 1.00 83.75 117 THR A O 1
ATOM 934 N N . TYR A 1 118 ? -0.587 -4.298 -19.167 1.00 80.00 118 TYR A N 1
ATOM 935 C CA . TYR A 1 118 ? -0.542 -4.390 -17.713 1.00 80.00 118 TYR A CA 1
ATOM 936 C C . TYR A 1 118 ? -0.736 -3.023 -17.055 1.00 80.00 118 TYR A C 1
ATOM 938 O O . TYR A 1 118 ? -1.275 -2.956 -15.952 1.00 80.00 118 TYR A O 1
ATOM 946 N N . ILE A 1 119 ? -0.335 -1.951 -17.742 1.00 77.56 119 ILE A N 1
ATOM 947 C CA . ILE A 1 119 ? -0.388 -0.567 -17.275 1.00 77.56 119 ILE A CA 1
ATOM 948 C C . ILE A 1 119 ? -1.092 0.260 -18.342 1.00 77.56 119 ILE A C 1
ATOM 950 O O . ILE A 1 119 ? -0.684 0.281 -19.503 1.00 77.56 119 ILE A O 1
ATOM 954 N N . PHE A 1 120 ? -2.170 0.931 -17.952 1.00 74.62 120 PHE A N 1
ATOM 955 C CA . PHE A 1 120 ? -3.056 1.630 -18.876 1.00 74.62 120 PHE A CA 1
ATOM 956 C C . PHE A 1 120 ? -2.904 3.137 -18.702 1.00 74.62 120 PHE A C 1
ATOM 958 O O . PHE A 1 120 ? -2.974 3.645 -17.585 1.00 74.62 120 PHE A O 1
ATOM 965 N N . SER A 1 121 ? -2.753 3.868 -19.806 1.00 75.56 121 SER A N 1
ATOM 966 C CA . SER A 1 121 ? -2.665 5.334 -19.769 1.00 75.56 121 SER A CA 1
ATOM 967 C C . SER A 1 121 ? -3.962 5.994 -19.283 1.00 75.56 121 SER A C 1
ATOM 969 O O . SER A 1 121 ? -3.926 7.095 -18.735 1.00 75.56 121 SER A O 1
ATOM 971 N N . ASN A 1 122 ? -5.105 5.317 -19.451 1.00 71.38 122 ASN A N 1
ATOM 972 C CA . ASN A 1 122 ? -6.425 5.793 -19.047 1.00 71.38 122 ASN A CA 1
ATOM 973 C C . ASN A 1 122 ? -7.177 4.741 -18.214 1.00 71.38 122 ASN A C 1
ATOM 975 O O . ASN A 1 122 ? -7.970 3.948 -18.728 1.00 71.38 122 ASN A O 1
ATOM 979 N N . GLU A 1 123 ? -6.945 4.747 -16.902 1.00 69.56 123 GLU A N 1
ATOM 980 C CA . GLU A 1 123 ? -7.642 3.853 -15.972 1.00 69.56 123 GLU A CA 1
ATOM 981 C C . GLU A 1 123 ? -9.147 4.170 -15.872 1.00 69.56 123 GLU A C 1
ATOM 983 O O . GLU A 1 123 ? -9.957 3.260 -15.711 1.00 69.56 123 GLU A O 1
ATOM 988 N N . THR A 1 124 ? -9.567 5.427 -16.058 1.00 64.19 124 THR A N 1
ATOM 989 C CA . THR A 1 124 ? -10.988 5.838 -16.090 1.00 64.19 124 THR A CA 1
ATOM 990 C C . THR A 1 124 ? -11.801 5.038 -17.084 1.00 64.19 124 THR A C 1
ATOM 992 O O . THR A 1 124 ? -12.836 4.467 -16.738 1.00 64.19 124 THR A O 1
ATOM 995 N N . ASP A 1 125 ? -11.294 4.934 -18.306 1.00 67.88 125 ASP A N 1
ATOM 996 C CA . ASP A 1 125 ? -11.945 4.201 -19.382 1.00 67.88 125 ASP A CA 1
ATOM 997 C C . ASP A 1 125 ? -12.103 2.707 -19.037 1.00 67.88 125 ASP A C 1
ATOM 999 O O . ASP A 1 125 ? -13.137 2.095 -19.321 1.00 67.88 125 ASP A O 1
ATOM 1003 N N . ARG A 1 126 ? -11.122 2.122 -18.333 1.00 72.94 126 ARG A N 1
ATOM 1004 C CA . ARG A 1 126 ? -11.198 0.745 -17.820 1.00 72.94 126 ARG A CA 1
ATOM 1005 C C . ARG A 1 126 ? -12.367 0.578 -16.850 1.00 72.94 126 ARG A C 1
ATOM 1007 O O . ARG A 1 126 ? -13.124 -0.392 -16.960 1.00 72.94 126 ARG A O 1
ATOM 1014 N N . TYR A 1 127 ? -12.531 1.514 -15.917 1.00 63.97 127 TYR A N 1
ATOM 1015 C CA . TYR A 1 127 ? -13.618 1.490 -14.940 1.00 63.97 127 TYR A CA 1
ATOM 1016 C C . TYR A 1 127 ? -14.986 1.622 -15.590 1.00 63.97 127 TYR A C 1
ATOM 1018 O O . TYR A 1 127 ? -15.844 0.763 -15.354 1.00 63.97 127 TYR A O 1
ATOM 1026 N N . GLU A 1 128 ? -15.158 2.640 -16.435 1.00 66.94 128 GLU A N 1
ATOM 1027 C CA . GLU A 1 128 ? -16.399 2.918 -17.164 1.00 66.94 128 GLU A CA 1
ATOM 1028 C C . GLU A 1 128 ? -16.841 1.717 -18.007 1.00 66.94 128 GLU A C 1
ATOM 1030 O O . GLU A 1 128 ? -18.025 1.382 -18.064 1.00 66.94 128 GLU A O 1
ATOM 1035 N N . LYS A 1 129 ? -15.882 0.999 -18.603 1.00 75.56 129 LYS A N 1
ATOM 1036 C CA . LYS A 1 129 ? -16.143 -0.196 -19.417 1.00 75.56 129 LYS A CA 1
ATOM 1037 C C . LYS A 1 129 ? -16.339 -1.476 -18.617 1.00 75.56 129 LYS A C 1
ATOM 1039 O O . LYS A 1 129 ? -16.525 -2.541 -19.206 1.00 75.56 129 LYS A O 1
ATOM 1044 N N . GLY A 1 130 ? -16.277 -1.431 -17.289 1.00 67.12 130 GLY A N 1
ATOM 1045 C CA . GLY A 1 130 ? -16.388 -2.656 -16.510 1.00 67.12 130 GLY A CA 1
ATOM 1046 C C . GLY A 1 130 ? -15.166 -3.573 -16.662 1.00 67.12 130 GLY A C 1
ATOM 1047 O O . GLY A 1 130 ? -15.265 -4.754 -16.333 1.00 67.12 130 GLY A O 1
ATOM 1048 N N . LEU A 1 131 ? -14.014 -3.059 -17.090 1.00 78.06 131 LEU A N 1
ATOM 1049 C CA . LEU A 1 131 ? -12.782 -3.815 -17.280 1.00 78.06 131 LEU A CA 1
ATOM 1050 C C . LEU A 1 131 ? -11.898 -3.718 -16.037 1.00 78.06 131 LEU A C 1
ATOM 1052 O O . LEU A 1 131 ? -10.841 -3.098 -16.045 1.00 78.06 131 LEU A O 1
ATOM 1056 N N . VAL A 1 132 ? -12.325 -4.338 -14.946 1.00 69.00 132 VAL A N 1
ATOM 1057 C CA . VAL A 1 132 ? -11.489 -4.515 -13.755 1.00 69.00 132 VAL A CA 1
ATOM 1058 C C . VAL A 1 132 ? -12.047 -5.633 -12.875 1.00 69.00 132 VAL A C 1
ATOM 1060 O O . VAL A 1 132 ? -13.262 -5.854 -12.843 1.00 69.00 132 VAL A O 1
ATOM 1063 N N . ALA A 1 133 ? -11.165 -6.413 -12.248 1.00 64.06 133 ALA A N 1
ATOM 1064 C CA . ALA A 1 133 ? -11.539 -7.552 -11.412 1.00 64.06 133 ALA A CA 1
ATOM 1065 C C . ALA A 1 133 ? -12.440 -7.113 -10.237 1.00 64.06 133 ALA A C 1
ATOM 1067 O O . ALA A 1 133 ? -12.716 -5.932 -10.052 1.00 64.06 133 ALA A O 1
ATOM 1068 N N . SER A 1 134 ? -12.955 -8.051 -9.435 1.00 59.62 134 SER A N 1
ATOM 1069 C CA . SER A 1 134 ? -13.796 -7.749 -8.257 1.00 59.62 134 SER A CA 1
ATOM 1070 C C . SER A 1 134 ? -13.000 -7.180 -7.064 1.00 59.62 134 SER A C 1
ATOM 1072 O O . SER A 1 134 ? -13.158 -7.610 -5.927 1.00 59.62 134 SER A O 1
ATOM 1074 N N . GLU A 1 135 ? -12.152 -6.206 -7.368 1.00 42.28 135 GLU A N 1
ATOM 1075 C CA . GLU A 1 135 ? -11.547 -5.154 -6.556 1.00 42.28 135 GLU A CA 1
ATOM 1076 C C . GLU A 1 135 ? -11.381 -3.968 -7.509 1.00 42.28 135 GLU A C 1
ATOM 1078 O O . GLU A 1 135 ? -10.955 -4.172 -8.640 1.00 42.28 135 GLU A O 1
ATOM 1083 N N . ARG A 1 136 ? -11.773 -2.753 -7.112 1.00 42.44 136 ARG A N 1
ATOM 1084 C CA . ARG A 1 136 ? -11.751 -1.592 -8.015 1.00 42.44 136 ARG A CA 1
ATOM 1085 C C . ARG A 1 136 ? -11.413 -0.305 -7.277 1.00 42.44 136 ARG A C 1
ATOM 1087 O O . ARG A 1 136 ? -12.227 0.089 -6.454 1.00 42.44 136 ARG A O 1
ATOM 1094 N N . PRO A 1 137 ? -10.274 0.332 -7.578 1.00 35.06 137 PRO A N 1
ATOM 1095 C CA . PRO A 1 137 ? -10.054 1.743 -7.255 1.00 35.06 137 PRO A CA 1
ATOM 1096 C C . PRO A 1 137 ? -10.762 2.770 -8.175 1.00 35.06 137 PRO A C 1
ATOM 1098 O O . PRO A 1 137 ? -11.636 2.373 -8.935 1.00 35.06 137 PRO A O 1
ATOM 1101 N N . SER A 1 138 ? -10.464 4.076 -8.089 1.00 35.88 138 SER A N 1
ATOM 1102 C CA . SER A 1 138 ? -11.143 5.201 -8.781 1.00 35.88 138 SER A CA 1
ATOM 1103 C C . SER A 1 138 ? -10.294 5.936 -9.835 1.00 35.88 138 SER A C 1
ATOM 1105 O O . SER A 1 138 ? -9.101 6.115 -9.619 1.00 35.88 138 SER A O 1
ATOM 1107 N N . PRO A 1 139 ? -10.912 6.529 -10.879 1.00 34.28 139 PRO A N 1
ATOM 1108 C CA . PRO A 1 139 ? -10.272 7.493 -11.770 1.00 34.28 139 PRO A CA 1
ATOM 1109 C C . PRO A 1 139 ? -10.358 8.960 -11.317 1.00 34.28 139 PRO A C 1
ATOM 1111 O O . PRO A 1 139 ? -11.454 9.513 -11.245 1.00 34.28 139 PRO A O 1
ATOM 1114 N N . ASN A 1 140 ? -9.211 9.597 -11.053 1.00 34.22 140 ASN A N 1
ATOM 1115 C CA . ASN A 1 140 ? -8.942 11.031 -11.283 1.00 34.22 140 ASN A CA 1
ATOM 1116 C C . ASN A 1 140 ? -7.533 11.391 -10.781 1.00 34.22 140 ASN A C 1
ATOM 1118 O O . ASN A 1 140 ? -7.306 11.406 -9.575 1.00 34.22 140 ASN A O 1
ATOM 1122 N N . ALA A 1 141 ? -6.622 11.741 -11.693 1.00 35.91 141 ALA A N 1
ATOM 1123 C CA . ALA A 1 141 ? -5.301 12.275 -11.365 1.00 35.91 141 ALA A CA 1
ATOM 1124 C C . ALA A 1 141 ? -5.221 13.754 -11.772 1.00 35.91 141 ALA A C 1
ATOM 1126 O O . ALA A 1 141 ? -5.356 14.098 -12.948 1.00 35.91 141 ALA A O 1
ATOM 1127 N N . THR A 1 142 ? -5.010 14.656 -10.808 1.00 32.00 142 THR A N 1
ATOM 1128 C CA . THR A 1 142 ? -4.375 15.961 -11.062 1.00 32.00 142 THR A CA 1
ATOM 1129 C C . THR A 1 142 ? -3.605 16.430 -9.821 1.00 32.00 142 THR A C 1
ATOM 1131 O O . THR A 1 142 ? -4.197 16.834 -8.829 1.00 32.00 142 THR A O 1
ATOM 1134 N N . TYR A 1 143 ? -2.279 16.350 -9.946 1.00 30.52 143 TYR A N 1
ATOM 1135 C CA . TYR A 1 143 ? -1.162 17.048 -9.293 1.00 30.52 143 TYR A CA 1
ATOM 1136 C C . TYR A 1 143 ? -1.355 17.799 -7.952 1.00 30.52 143 TYR A C 1
ATOM 1138 O O . TYR A 1 143 ? -1.970 18.863 -7.903 1.00 30.52 143 TYR A O 1
ATOM 1146 N N . GLY A 1 144 ? -0.543 17.403 -6.960 1.00 28.61 144 GLY A N 1
ATOM 1147 C CA . GLY A 1 144 ? 0.547 18.272 -6.496 1.00 28.61 144 GLY A CA 1
ATOM 1148 C C . GLY A 1 144 ? 0.552 18.742 -5.034 1.00 28.61 144 GLY A C 1
ATOM 1149 O O . GLY A 1 144 ? 0.040 19.818 -4.742 1.00 28.61 144 GLY A O 1
ATOM 1150 N N . ARG A 1 145 ? 1.387 18.063 -4.221 1.00 30.34 145 ARG A N 1
ATOM 1151 C CA . ARG A 1 145 ? 2.177 18.599 -3.083 1.00 30.34 145 ARG A CA 1
ATOM 1152 C C . ARG A 1 145 ? 1.488 18.681 -1.703 1.00 30.34 145 ARG A C 1
ATOM 1154 O O . ARG A 1 145 ? 1.425 19.763 -1.138 1.00 30.34 145 ARG A O 1
ATOM 1161 N N . GLU A 1 146 ? 1.073 17.551 -1.113 1.00 36.66 146 GLU A N 1
ATOM 1162 C CA . GLU A 1 146 ? 0.516 17.529 0.263 1.00 36.66 146 GLU A CA 1
ATOM 1163 C C . GLU A 1 146 ? 0.491 16.126 0.924 1.00 36.66 146 GLU A C 1
ATOM 1165 O O . GLU A 1 146 ? -0.491 15.767 1.557 1.00 36.66 146 GLU A O 1
ATOM 1170 N N . ILE A 1 147 ? 1.562 15.331 0.757 1.00 40.91 147 ILE A N 1
ATOM 1171 C CA . ILE A 1 147 ? 1.683 13.872 1.027 1.00 40.91 147 ILE A CA 1
ATOM 1172 C C . ILE A 1 147 ? 0.618 13.310 2.005 1.00 40.91 147 ILE A C 1
ATOM 1174 O O . ILE A 1 147 ? -0.381 12.802 1.526 1.00 40.91 147 ILE A O 1
ATOM 1178 N N . GLU A 1 148 ? 0.675 13.540 3.322 1.00 40.72 148 GLU A N 1
ATOM 1179 C CA . GLU A 1 148 ? -0.262 12.898 4.279 1.00 40.72 148 GLU A CA 1
ATOM 1180 C C . GLU A 1 148 ? -1.760 13.292 4.140 1.00 40.72 148 GLU A C 1
ATOM 1182 O O . GLU A 1 148 ? -2.651 12.459 4.326 1.00 40.72 148 GLU A O 1
ATOM 1187 N N . ILE A 1 149 ? -2.066 14.545 3.773 1.00 43.56 149 ILE A N 1
ATOM 1188 C CA . ILE A 1 149 ? -3.446 15.005 3.497 1.00 43.56 149 ILE A CA 1
ATOM 1189 C C . ILE A 1 149 ? -3.901 14.511 2.117 1.00 43.56 149 ILE A C 1
ATOM 1191 O O . ILE A 1 149 ? -5.070 14.153 1.932 1.00 43.56 149 ILE A O 1
ATOM 1195 N N . SER A 1 150 ? -2.966 14.437 1.167 1.00 46.75 150 SER A N 1
ATOM 1196 C CA . SER A 1 150 ? -3.180 13.901 -0.174 1.00 46.75 150 SER A CA 1
ATOM 1197 C C . SER A 1 150 ? -3.680 12.459 -0.103 1.00 46.75 150 SER A C 1
ATOM 1199 O O . SER A 1 150 ? -4.658 12.118 -0.762 1.00 46.75 150 SER A O 1
ATOM 1201 N N . ASP A 1 151 ? -3.106 11.638 0.775 1.00 54.31 151 ASP A N 1
ATOM 1202 C CA . ASP A 1 151 ? -3.403 10.204 0.862 1.00 54.31 151 ASP A CA 1
ATOM 1203 C C . ASP A 1 151 ? -4.774 9.922 1.470 1.00 54.31 151 ASP A C 1
ATOM 1205 O O . ASP A 1 151 ? -5.561 9.132 0.942 1.00 54.31 151 ASP A O 1
ATOM 1209 N N . LEU A 1 152 ? -5.132 10.626 2.545 1.00 59.97 152 LEU A N 1
ATOM 1210 C CA . LEU A 1 152 ? -6.485 10.557 3.100 1.00 59.97 152 LEU A CA 1
ATOM 1211 C C . LEU A 1 152 ? -7.533 10.983 2.059 1.00 59.97 152 LEU A C 1
ATOM 1213 O O . LEU A 1 152 ? -8.587 10.344 1.951 1.00 59.97 152 LEU A O 1
ATOM 1217 N N . CYS A 1 153 ? -7.227 12.000 1.246 1.00 59.62 153 CYS A N 1
ATOM 1218 C CA . CYS A 1 153 ? -8.079 12.432 0.141 1.00 59.62 153 CYS A CA 1
ATOM 1219 C C . CYS A 1 153 ? -8.150 11.392 -0.989 1.00 59.62 153 CYS A C 1
ATOM 1221 O O . CYS A 1 153 ? -9.248 11.127 -1.484 1.00 59.62 153 CYS A O 1
ATOM 1223 N N . TYR A 1 154 ? -7.040 10.740 -1.350 1.00 58.69 154 TYR A N 1
ATOM 1224 C CA . TYR A 1 154 ? -7.019 9.671 -2.353 1.00 58.69 154 TYR A CA 1
ATOM 1225 C C . TYR A 1 154 ? -7.835 8.467 -1.909 1.00 58.69 154 TYR A C 1
ATOM 1227 O O . TYR A 1 154 ? -8.751 8.053 -2.617 1.00 58.69 154 TYR A O 1
ATOM 1235 N N . THR A 1 155 ? -7.593 7.944 -0.706 1.00 64.81 155 THR A N 1
ATOM 1236 C CA . THR A 1 155 ? -8.361 6.801 -0.188 1.00 64.81 155 THR A CA 1
ATOM 1237 C C . THR A 1 155 ? -9.842 7.127 0.003 1.00 64.81 155 THR A C 1
ATOM 1239 O O . THR A 1 155 ? -10.688 6.228 0.036 1.00 64.81 155 THR A O 1
ATOM 1242 N N . LEU A 1 156 ? -10.201 8.400 0.206 1.00 69.81 156 LEU A N 1
ATOM 1243 C CA . LEU A 1 156 ? -11.595 8.835 0.215 1.00 69.81 156 LEU A CA 1
ATOM 1244 C C . LEU A 1 156 ? -12.175 8.873 -1.196 1.00 69.81 156 LEU A C 1
ATOM 1246 O O . LEU A 1 156 ? -13.230 8.280 -1.401 1.00 69.81 156 LEU A O 1
ATOM 1250 N N . SER A 1 157 ? -11.506 9.540 -2.137 1.00 66.12 157 SER A N 1
ATOM 1251 C CA . SER A 1 157 ? -11.905 9.595 -3.549 1.00 66.12 157 SER A CA 1
ATOM 1252 C C . SER A 1 157 ? -12.121 8.184 -4.100 1.00 66.12 157 SER A C 1
ATOM 1254 O O . SER A 1 157 ? -13.167 7.879 -4.677 1.00 66.12 157 SER A O 1
ATOM 1256 N N . ASP A 1 158 ? -11.190 7.286 -3.776 1.00 64.56 158 ASP A N 1
ATOM 1257 C CA . ASP A 1 158 ? -11.255 5.870 -4.088 1.00 64.56 158 ASP A CA 1
ATOM 1258 C C . ASP A 1 158 ? -12.548 5.215 -3.592 1.00 64.56 158 ASP A C 1
ATOM 1260 O O . ASP A 1 158 ? -13.340 4.647 -4.350 1.00 64.56 158 ASP A O 1
ATOM 1264 N N . ALA A 1 159 ? -12.800 5.348 -2.292 1.00 70.38 159 ALA A N 1
ATOM 1265 C CA . ALA A 1 159 ? -13.956 4.749 -1.653 1.00 70.38 159 ALA A CA 1
ATOM 1266 C C . ALA A 1 159 ? -15.288 5.369 -2.112 1.00 70.38 159 ALA A C 1
ATOM 1268 O O . ALA A 1 159 ? -16.296 4.664 -2.180 1.00 70.38 159 ALA A O 1
ATOM 1269 N N . VAL A 1 160 ? -15.305 6.661 -2.459 1.00 71.31 160 VAL A N 1
ATOM 1270 C CA . VAL A 1 160 ? -16.477 7.343 -3.028 1.00 71.31 160 VAL A CA 1
ATOM 1271 C C . VAL A 1 160 ? -16.836 6.752 -4.387 1.00 71.31 160 VAL A C 1
ATOM 1273 O O . VAL A 1 160 ? -18.001 6.443 -4.640 1.00 71.31 160 VAL A O 1
ATOM 1276 N N . SER A 1 161 ? -15.854 6.531 -5.254 1.00 62.44 161 SER A N 1
ATOM 1277 C CA . SER A 1 161 ? -16.111 5.935 -6.565 1.00 62.44 161 SER A CA 1
ATOM 1278 C C . SER A 1 161 ? -16.531 4.474 -6.468 1.00 62.44 161 SER A C 1
ATOM 1280 O O . SER A 1 161 ? -17.461 4.068 -7.168 1.00 62.44 161 SER A O 1
ATOM 1282 N N . ARG A 1 162 ? -15.938 3.693 -5.551 1.00 67.69 162 ARG A N 1
ATOM 1283 C CA . ARG A 1 162 ? -16.402 2.326 -5.247 1.00 67.69 162 ARG A CA 1
ATOM 1284 C C . ARG A 1 162 ? -1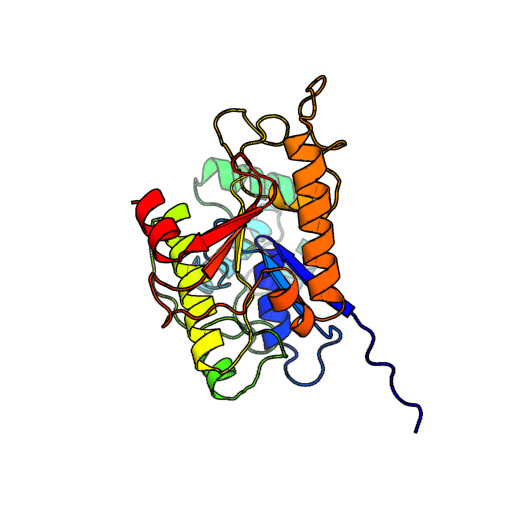7.866 2.307 -4.829 1.00 67.69 162 ARG A C 1
ATOM 1286 O O . ARG A 1 162 ? -18.646 1.504 -5.341 1.00 67.69 162 ARG A O 1
ATOM 1293 N N . TYR A 1 163 ? -18.241 3.226 -3.941 1.00 77.88 163 TYR A N 1
ATOM 1294 C CA . TYR A 1 163 ? -19.620 3.379 -3.503 1.00 77.88 163 TYR A CA 1
ATOM 1295 C C . TYR A 1 163 ? -20.553 3.712 -4.678 1.00 77.88 163 TYR A C 1
ATOM 1297 O O . TYR A 1 163 ? -21.583 3.059 -4.849 1.00 77.88 163 TYR A O 1
ATOM 1305 N N . ASN A 1 164 ? -20.173 4.661 -5.539 1.00 72.56 164 ASN A N 1
ATOM 1306 C CA . ASN A 1 164 ? -20.955 5.034 -6.724 1.00 72.56 164 ASN A CA 1
ATOM 1307 C C . ASN A 1 164 ? -21.095 3.883 -7.738 1.00 72.56 164 ASN A C 1
ATOM 1309 O O . ASN A 1 164 ? -22.097 3.809 -8.449 1.00 72.56 164 ASN A O 1
ATOM 1313 N N . ALA A 1 165 ? -20.130 2.960 -7.775 1.00 69.00 165 ALA A N 1
ATOM 1314 C CA . ALA A 1 165 ? -20.177 1.738 -8.575 1.00 69.00 165 ALA A CA 1
ATOM 1315 C C . ALA A 1 165 ? -20.977 0.589 -7.919 1.00 69.00 165 ALA A C 1
ATOM 1317 O O . ALA A 1 165 ? -21.078 -0.493 -8.501 1.00 69.00 165 ALA A O 1
ATOM 1318 N N . GLY A 1 166 ? -21.546 0.797 -6.726 1.00 76.06 166 GLY A N 1
ATOM 1319 C CA . GLY A 1 166 ? -22.324 -0.210 -5.999 1.00 76.06 166 GLY A CA 1
ATOM 1320 C C . GLY A 1 166 ? -21.475 -1.308 -5.353 1.00 76.06 166 GLY A C 1
ATOM 1321 O O . GLY A 1 166 ? -21.946 -2.439 -5.225 1.00 76.06 166 GLY A O 1
ATOM 1322 N N . LEU A 1 167 ? -20.226 -1.003 -4.987 1.00 73.19 167 LEU A N 1
ATOM 1323 C CA . LEU A 1 167 ? -19.287 -1.958 -4.397 1.00 73.19 167 LEU A CA 1
ATOM 1324 C C . LEU A 1 167 ? -19.127 -1.747 -2.891 1.00 73.19 167 LEU A C 1
ATOM 1326 O O . LEU A 1 167 ? -18.831 -0.642 -2.429 1.00 73.19 167 LEU A O 1
ATOM 1330 N N . ASP A 1 168 ? -19.221 -2.841 -2.137 1.00 84.38 168 ASP A N 1
ATOM 1331 C CA . ASP A 1 168 ? -18.932 -2.831 -0.706 1.00 84.38 168 ASP A CA 1
ATOM 1332 C C . ASP A 1 168 ? -17.443 -2.555 -0.465 1.00 84.38 168 ASP A C 1
ATOM 1334 O O . ASP A 1 168 ? -16.561 -3.283 -0.926 1.00 84.38 168 ASP A O 1
ATOM 1338 N N . THR A 1 169 ? -17.165 -1.488 0.283 1.00 80.94 169 THR A N 1
ATOM 1339 C CA . THR A 1 169 ? -15.811 -1.059 0.653 1.00 80.94 169 THR A CA 1
ATOM 1340 C C . THR A 1 169 ? -15.716 -0.976 2.160 1.00 80.94 169 THR A C 1
ATOM 1342 O O . THR A 1 169 ? -16.574 -0.373 2.783 1.00 80.94 169 THR A O 1
ATOM 1345 N N . TYR A 1 170 ? -14.677 -1.536 2.766 1.00 87.19 170 TYR A N 1
ATOM 1346 C CA . TYR A 1 170 ? -14.510 -1.536 4.219 1.00 87.19 170 TYR A CA 1
ATOM 1347 C C . TYR A 1 170 ? -13.258 -0.732 4.563 1.00 87.19 170 TYR A C 1
ATOM 1349 O O . TYR A 1 170 ? -12.145 -1.183 4.303 1.00 87.19 170 TYR A O 1
ATOM 1357 N N . LYS A 1 171 ? -13.440 0.486 5.089 1.00 85.81 171 LYS A N 1
ATOM 1358 C CA . LYS A 1 171 ? -12.331 1.404 5.395 1.00 85.81 171 LYS A CA 1
ATOM 1359 C C . LYS A 1 171 ? -11.856 1.261 6.835 1.00 85.81 171 LYS A C 1
ATOM 1361 O O . LYS A 1 171 ? -12.675 1.122 7.748 1.00 85.81 171 LYS A O 1
ATOM 1366 N N . TYR A 1 172 ? -10.550 1.377 7.031 1.00 88.12 172 TYR A N 1
ATOM 1367 C CA . TYR A 1 172 ? -9.943 1.603 8.335 1.00 88.12 172 TYR A CA 1
ATOM 1368 C C . TYR A 1 172 ? -8.874 2.698 8.247 1.00 88.12 172 TYR A C 1
ATOM 1370 O O . TYR A 1 172 ? -8.418 3.022 7.152 1.00 88.12 172 TYR A O 1
ATOM 1378 N N . ILE A 1 173 ? -8.488 3.247 9.395 1.00 85.38 173 ILE A N 1
ATOM 1379 C CA . ILE A 1 173 ? -7.297 4.070 9.585 1.00 85.38 173 ILE A CA 1
ATOM 1380 C C . ILE A 1 173 ? -6.402 3.417 10.640 1.00 85.38 173 ILE A C 1
ATOM 1382 O O . ILE A 1 173 ? -6.875 2.875 11.649 1.00 85.38 173 ILE A O 1
ATOM 1386 N N . TRP A 1 174 ? -5.100 3.442 10.384 1.00 87.25 174 TRP A N 1
ATOM 1387 C CA . TRP A 1 174 ? -4.092 3.059 11.357 1.00 87.25 174 TRP A CA 1
ATOM 1388 C C . TRP A 1 174 ? -3.691 4.279 12.182 1.00 87.25 174 TRP A C 1
ATOM 1390 O O . TRP A 1 174 ? -3.226 5.272 11.635 1.00 87.25 174 TRP A O 1
ATOM 1400 N N . ALA A 1 175 ? -3.876 4.206 13.498 1.00 88.00 175 ALA A N 1
ATOM 1401 C CA . ALA A 1 175 ? -3.537 5.288 14.421 1.00 88.00 175 ALA A CA 1
ATOM 1402 C C . ALA A 1 175 ? -2.772 4.769 15.656 1.00 88.00 175 ALA A C 1
ATOM 1404 O O . ALA A 1 175 ? -2.729 5.419 16.704 1.00 88.00 175 ALA A O 1
ATOM 1405 N N . GLY A 1 176 ? -2.171 3.579 15.552 1.00 86.94 176 GLY A N 1
ATOM 1406 C CA . GLY A 1 176 ? -1.378 2.980 16.618 1.00 86.94 176 GLY A CA 1
ATOM 1407 C C . GLY A 1 176 ? -0.023 3.658 16.773 1.00 86.94 176 GLY A C 1
ATOM 1408 O O . GLY A 1 176 ? 0.895 3.427 15.992 1.00 86.94 176 GLY A O 1
ATOM 1409 N N . ASN A 1 177 ? 0.124 4.473 17.817 1.00 83.94 177 ASN A N 1
ATOM 1410 C CA . ASN A 1 177 ? 1.395 5.106 18.163 1.00 83.94 177 ASN A CA 1
ATOM 1411 C C . ASN A 1 177 ? 2.243 4.180 19.052 1.00 83.94 177 ASN A C 1
ATOM 1413 O O . ASN A 1 177 ? 2.343 4.367 20.267 1.00 83.94 177 ASN A O 1
ATOM 1417 N N . PHE A 1 178 ? 2.829 3.159 18.431 1.00 89.25 178 PHE A N 1
ATOM 1418 C CA . PHE A 1 178 ? 3.738 2.219 19.081 1.00 89.25 178 PHE A CA 1
ATOM 1419 C C . PHE A 1 178 ? 5.186 2.560 18.709 1.00 89.25 178 PHE A C 1
ATOM 1421 O O . PHE A 1 178 ? 5.750 2.044 17.751 1.00 89.25 178 PHE A O 1
ATOM 1428 N N . SER A 1 179 ? 5.812 3.453 19.481 1.00 81.75 179 SER A N 1
ATOM 1429 C CA . SER A 1 179 ? 7.161 3.973 19.195 1.00 81.75 179 SER A CA 1
ATOM 1430 C C . SER A 1 179 ? 8.256 2.906 19.060 1.00 81.75 179 SER A C 1
ATOM 1432 O O . SER A 1 179 ? 9.314 3.190 18.508 1.00 81.75 179 SER A O 1
ATOM 1434 N N . ASN A 1 180 ? 8.051 1.704 19.602 1.00 87.38 180 ASN A N 1
ATOM 1435 C CA . ASN A 1 180 ? 8.996 0.591 19.525 1.00 87.38 180 ASN A CA 1
ATOM 1436 C C . ASN A 1 180 ? 9.059 -0.054 18.137 1.00 87.38 180 ASN A C 1
ATOM 1438 O O . ASN A 1 180 ? 10.065 -0.695 17.849 1.00 87.38 180 ASN A O 1
ATOM 1442 N N . ILE A 1 181 ? 8.027 0.107 17.312 1.00 85.75 181 ILE A N 1
ATOM 1443 C CA . ILE A 1 181 ? 7.980 -0.400 15.937 1.00 85.75 181 ILE A CA 1
ATOM 1444 C C . ILE A 1 181 ? 8.113 0.712 14.893 1.00 85.75 181 ILE A C 1
ATOM 1446 O O . ILE A 1 181 ? 8.028 0.449 13.703 1.00 85.75 181 ILE A O 1
ATOM 1450 N N . SER A 1 182 ? 8.360 1.950 15.322 1.00 74.50 182 SER A N 1
ATOM 1451 C CA . SER A 1 182 ? 8.628 3.077 14.427 1.00 74.50 182 SER A CA 1
ATOM 1452 C C . SER A 1 182 ? 10.142 3.304 14.285 1.00 74.50 182 SER A C 1
ATOM 1454 O O . SER A 1 182 ? 10.878 3.090 15.254 1.00 74.50 182 SER A O 1
ATOM 1456 N N . PRO A 1 183 ? 10.642 3.799 13.129 1.00 65.31 183 PRO A N 1
ATOM 1457 C CA . PRO A 1 183 ? 12.073 4.071 12.942 1.00 65.31 183 PRO A CA 1
ATOM 1458 C C . PRO A 1 183 ? 12.630 5.042 13.983 1.00 65.31 183 PRO A C 1
ATOM 1460 O O . PRO A 1 183 ? 13.778 4.928 14.415 1.00 65.31 183 PRO A O 1
ATOM 1463 N N . THR A 1 184 ? 11.797 5.998 14.400 1.00 66.31 184 THR A N 1
ATOM 1464 C CA . THR A 1 184 ? 12.078 6.878 15.526 1.00 66.31 184 THR A CA 1
ATOM 1465 C C . THR A 1 184 ? 10.827 7.073 16.393 1.00 66.31 184 THR A C 1
ATOM 1467 O O . THR A 1 184 ? 9.703 7.019 15.883 1.00 66.31 184 THR A O 1
ATOM 1470 N N . PRO A 1 185 ? 10.980 7.340 17.707 1.00 64.12 185 PRO A N 1
ATOM 1471 C CA . PRO A 1 185 ? 9.845 7.357 18.632 1.00 64.12 185 PRO A CA 1
ATOM 1472 C C . PRO A 1 185 ? 8.789 8.441 18.385 1.00 64.12 185 PRO A C 1
ATOM 1474 O O . PRO A 1 185 ? 7.660 8.297 18.844 1.00 64.12 185 PRO A O 1
ATOM 1477 N N . TRP A 1 186 ? 9.150 9.533 17.708 1.00 60.66 186 TRP A N 1
ATOM 1478 C CA . TRP A 1 186 ? 8.273 10.691 17.495 1.00 60.66 186 TRP A CA 1
ATOM 1479 C C . TRP A 1 186 ? 7.437 10.610 16.215 1.00 60.66 186 TRP A C 1
ATOM 1481 O O . TRP A 1 186 ? 6.573 11.457 16.017 1.00 60.66 186 TRP A O 1
ATOM 1491 N N . LEU A 1 187 ? 7.687 9.623 15.351 1.00 59.59 187 LEU A N 1
ATOM 1492 C CA . LEU A 1 187 ? 6.976 9.477 14.077 1.00 59.59 187 LEU A CA 1
ATOM 1493 C C . LEU A 1 187 ? 5.558 8.910 14.223 1.00 59.59 187 LEU A C 1
ATOM 1495 O O . LEU A 1 187 ? 4.801 8.919 13.261 1.00 59.59 187 LEU A O 1
ATOM 1499 N N . GLY A 1 188 ? 5.177 8.443 15.413 1.00 71.81 188 GLY A N 1
ATOM 1500 C CA . GLY A 1 188 ? 3.812 8.001 15.666 1.00 71.81 188 GLY A CA 1
ATOM 1501 C C . GLY A 1 188 ? 3.456 6.703 14.944 1.00 71.81 188 GLY A C 1
ATOM 1502 O O . GLY A 1 188 ? 4.283 5.791 14.850 1.00 71.81 188 GLY A O 1
ATOM 1503 N N . ALA A 1 189 ? 2.218 6.649 14.443 1.00 76.56 189 ALA A N 1
ATOM 1504 C CA . ALA A 1 189 ? 1.689 5.604 13.568 1.00 76.56 189 ALA A CA 1
ATOM 1505 C C . ALA A 1 189 ? 2.341 5.694 12.176 1.00 76.56 189 ALA A C 1
ATOM 1507 O O . ALA A 1 189 ? 1.724 6.114 11.201 1.00 76.56 189 ALA A O 1
ATOM 1508 N N . PHE A 1 190 ? 3.630 5.365 12.116 1.00 70.81 190 PHE A N 1
ATOM 1509 C CA . PHE A 1 190 ? 4.448 5.532 10.923 1.00 70.81 190 PHE A CA 1
ATOM 1510 C C . PHE A 1 190 ? 3.983 4.604 9.792 1.00 70.81 190 PHE A C 1
ATOM 1512 O O . PHE A 1 190 ? 3.411 3.539 10.049 1.00 70.81 190 PHE A O 1
ATOM 1519 N N . HIS A 1 191 ? 4.274 4.989 8.544 1.00 72.38 191 HIS A N 1
ATOM 1520 C CA . HIS A 1 191 ? 4.111 4.133 7.363 1.00 72.38 191 HIS A CA 1
ATOM 1521 C C . HIS A 1 191 ? 4.651 2.721 7.634 1.00 72.38 191 HIS A C 1
ATOM 1523 O O . HIS A 1 191 ? 5.542 2.580 8.462 1.00 72.38 191 HIS A O 1
ATOM 1529 N N . TRP A 1 192 ? 4.103 1.696 6.972 1.00 74.94 192 TRP A N 1
ATOM 1530 C CA . TRP A 1 192 ? 4.424 0.262 7.105 1.00 74.94 192 TRP A CA 1
ATOM 1531 C C . TRP A 1 192 ? 4.146 -0.397 8.472 1.00 74.94 192 TRP A C 1
ATOM 1533 O O . TRP A 1 192 ? 4.059 -1.623 8.542 1.00 74.94 192 TRP A O 1
ATOM 1543 N N . THR A 1 193 ? 3.973 0.351 9.567 1.00 82.25 193 THR A N 1
ATOM 1544 C CA . THR A 1 193 ? 3.857 -0.258 10.910 1.00 82.25 193 THR A CA 1
ATOM 1545 C C . THR A 1 193 ? 2.563 -1.048 11.131 1.00 82.25 193 THR A C 1
ATOM 1547 O O . THR A 1 193 ? 2.548 -1.991 11.922 1.00 82.25 193 THR A O 1
ATOM 1550 N N . ASP A 1 194 ? 1.494 -0.759 10.390 1.00 88.25 194 ASP A N 1
ATOM 1551 C CA . ASP A 1 194 ? 0.262 -1.550 10.404 1.00 88.25 194 ASP A CA 1
ATOM 1552 C C . ASP A 1 194 ? 0.455 -2.959 9.816 1.00 88.25 194 ASP A C 1
ATOM 1554 O O . ASP A 1 194 ? -0.182 -3.912 10.276 1.00 88.25 194 ASP A O 1
ATOM 1558 N N . LEU A 1 195 ? 1.405 -3.137 8.888 1.00 89.50 195 LEU A N 1
ATOM 1559 C CA . LEU A 1 195 ? 1.798 -4.453 8.376 1.00 89.50 195 LEU A CA 1
ATOM 1560 C C . LEU A 1 195 ? 2.331 -5.356 9.479 1.00 89.50 195 LEU A C 1
ATOM 1562 O O . LEU A 1 195 ? 1.980 -6.536 9.524 1.00 89.50 195 LEU A O 1
ATOM 1566 N N . LEU A 1 196 ? 3.140 -4.814 10.392 1.00 91.38 196 LEU A N 1
ATOM 1567 C CA . LEU A 1 196 ? 3.650 -5.585 11.525 1.00 91.38 196 LEU A CA 1
ATOM 1568 C C . LEU A 1 196 ? 2.519 -6.107 12.409 1.00 91.38 196 LEU A C 1
ATOM 1570 O O . LEU A 1 196 ? 2.611 -7.207 12.961 1.00 91.38 196 LEU A O 1
ATOM 1574 N N . MET A 1 197 ? 1.442 -5.333 12.521 1.00 94.81 197 MET A N 1
ATOM 1575 C CA . MET A 1 197 ? 0.272 -5.688 13.313 1.00 94.81 197 MET A CA 1
ATOM 1576 C C . MET A 1 197 ? -0.586 -6.730 12.605 1.00 94.81 197 MET A C 1
ATOM 1578 O O . MET A 1 197 ? -0.984 -7.709 13.237 1.00 94.81 197 MET A O 1
ATOM 1582 N N . ILE A 1 198 ? -0.819 -6.560 11.301 1.00 92.88 198 ILE A N 1
ATOM 1583 C CA . ILE A 1 198 ? -1.581 -7.491 10.455 1.00 92.88 198 ILE A CA 1
ATOM 1584 C C . ILE A 1 198 ? -0.868 -8.840 10.329 1.00 92.88 198 ILE A C 1
ATOM 1586 O O . ILE A 1 198 ? -1.520 -9.880 10.329 1.00 92.88 198 ILE A O 1
ATOM 1590 N N . MET A 1 199 ? 0.462 -8.838 10.244 1.00 93.25 199 MET A N 1
ATOM 1591 C CA . MET A 1 199 ? 1.266 -10.056 10.117 1.00 93.25 199 MET A CA 1
ATOM 1592 C C . MET A 1 199 ? 1.656 -10.670 11.467 1.00 93.25 199 MET A C 1
ATOM 1594 O O . MET A 1 199 ? 2.163 -11.790 11.506 1.00 93.25 199 MET A O 1
ATOM 1598 N N . GLY A 1 200 ? 1.452 -9.951 12.575 1.00 94.50 200 GLY A N 1
ATOM 1599 C CA . GLY A 1 200 ? 1.886 -10.383 13.906 1.00 94.50 200 GLY A CA 1
ATOM 1600 C C . GLY A 1 200 ? 3.411 -10.426 14.074 1.00 94.50 200 GLY A C 1
ATOM 1601 O O . GLY A 1 200 ? 3.917 -11.156 14.926 1.00 94.50 200 GLY A O 1
ATOM 1602 N N . THR A 1 201 ? 4.156 -9.670 13.262 1.00 94.31 201 THR A N 1
ATOM 1603 C CA . THR A 1 201 ? 5.631 -9.642 13.236 1.00 94.31 201 THR A CA 1
ATOM 1604 C C . THR A 1 201 ? 6.235 -8.497 14.049 1.00 94.31 201 THR A C 1
ATOM 1606 O O . THR A 1 201 ? 7.456 -8.421 14.189 1.00 94.31 201 THR A O 1
ATOM 1609 N N . TYR A 1 202 ? 5.410 -7.650 14.669 1.00 93.12 202 TYR A N 1
ATOM 1610 C CA . TYR A 1 202 ? 5.857 -6.601 15.594 1.00 93.12 202 TYR A CA 1
ATOM 1611 C C . TYR A 1 202 ? 6.832 -7.082 16.699 1.00 93.12 202 TYR A C 1
ATOM 1613 O O . TYR A 1 202 ? 7.710 -6.311 17.084 1.00 93.12 202 TYR A O 1
ATOM 1621 N N . PRO A 1 203 ? 6.815 -8.345 17.201 1.00 93.38 203 PRO A N 1
ATOM 1622 C CA . PRO A 1 203 ? 7.807 -8.769 18.183 1.00 93.38 203 PRO A CA 1
ATOM 1623 C C . PRO A 1 203 ? 9.214 -8.931 17.604 1.00 93.38 203 PRO A C 1
ATOM 1625 O O . PRO A 1 203 ? 10.176 -8.848 18.369 1.00 93.38 203 PRO A O 1
ATOM 1628 N N . THR A 1 204 ? 9.344 -9.208 16.306 1.00 88.38 204 THR A N 1
ATOM 1629 C CA . THR A 1 204 ? 10.638 -9.448 15.651 1.00 88.38 204 THR A CA 1
ATOM 1630 C C . THR A 1 204 ? 11.259 -8.181 15.086 1.00 88.38 204 THR A C 1
ATOM 1632 O O . THR A 1 204 ? 12.481 -8.115 14.997 1.00 88.38 204 THR A O 1
ATOM 1635 N N . ASP A 1 205 ? 10.436 -7.191 14.744 1.00 82.88 205 ASP A N 1
ATOM 1636 C CA . ASP A 1 205 ? 10.863 -5.943 14.114 1.00 82.88 205 ASP A CA 1
ATOM 1637 C C . ASP A 1 205 ? 10.535 -4.746 15.013 1.00 82.88 205 ASP A C 1
ATOM 1639 O O . ASP A 1 205 ? 9.657 -3.930 14.747 1.00 82.88 205 ASP A O 1
ATOM 1643 N N . ARG A 1 206 ? 11.208 -4.719 16.166 1.00 87.56 206 ARG A N 1
ATOM 1644 C CA . ARG A 1 206 ? 11.081 -3.661 17.167 1.00 87.56 206 ARG A CA 1
ATOM 1645 C C . ARG A 1 206 ? 12.444 -3.216 17.661 1.00 87.56 206 ARG A C 1
ATOM 1647 O O . ARG A 1 206 ? 13.404 -3.990 17.658 1.00 87.56 206 ARG A O 1
ATOM 1654 N N . ALA A 1 207 ? 12.501 -2.002 18.196 1.00 83.19 207 ALA A N 1
ATOM 1655 C CA . ALA A 1 207 ? 13.683 -1.454 18.839 1.00 83.19 207 ALA A CA 1
ATOM 1656 C C . ALA A 1 207 ? 14.265 -2.455 19.866 1.00 83.19 207 ALA A C 1
ATOM 1658 O O . ALA A 1 207 ? 13.525 -2.939 20.736 1.00 83.19 207 ALA A O 1
ATOM 1659 N N . PRO A 1 208 ? 15.569 -2.787 19.805 1.00 84.56 208 PRO A N 1
ATOM 1660 C CA . PRO A 1 208 ? 16.179 -3.756 20.711 1.00 84.56 208 PRO A CA 1
ATOM 1661 C C . PRO A 1 208 ? 15.964 -3.399 22.186 1.00 84.56 208 PRO A C 1
ATOM 1663 O O . PRO A 1 208 ? 16.172 -2.263 22.603 1.00 84.56 208 PRO A O 1
ATOM 1666 N N . GLY A 1 209 ? 15.545 -4.380 22.988 1.00 85.25 209 GLY A N 1
ATOM 1667 C CA . GLY A 1 209 ? 15.280 -4.185 24.418 1.00 85.25 209 GLY A CA 1
ATOM 1668 C C . GLY A 1 209 ? 13.982 -3.434 24.746 1.00 85.25 209 GLY A C 1
ATOM 1669 O O . GLY A 1 209 ? 13.697 -3.230 25.924 1.00 85.25 209 GLY A O 1
ATOM 1670 N N . SER A 1 210 ? 13.180 -3.056 23.744 1.00 90.38 210 SER A N 1
ATOM 1671 C CA . SER A 1 210 ? 11.875 -2.432 23.972 1.00 90.38 210 SER A CA 1
ATOM 1672 C C . SER A 1 210 ? 10.858 -3.401 24.580 1.00 90.38 210 SER A C 1
ATOM 1674 O O . SER A 1 210 ? 10.851 -4.614 24.313 1.00 90.38 210 SER A O 1
ATOM 1676 N N . THR A 1 211 ? 9.979 -2.830 25.401 1.00 93.12 211 THR A N 1
ATOM 1677 C CA . THR A 1 211 ? 8.787 -3.491 25.930 1.00 93.12 211 THR A CA 1
ATOM 1678 C C . THR A 1 211 ? 7.655 -3.411 24.920 1.00 93.12 211 THR A C 1
ATOM 1680 O O . THR A 1 211 ? 7.467 -2.373 24.296 1.00 93.12 211 THR A O 1
ATOM 1683 N N . ILE A 1 212 ? 6.871 -4.479 24.836 1.00 96.12 212 ILE A N 1
ATOM 1684 C CA . ILE A 1 212 ? 5.630 -4.517 24.067 1.00 96.12 212 ILE A CA 1
ATOM 1685 C C . ILE A 1 212 ? 4.484 -4.256 25.040 1.00 96.12 212 ILE A C 1
ATOM 1687 O O . ILE A 1 212 ? 4.419 -4.893 26.096 1.00 96.12 212 ILE A O 1
ATOM 1691 N N . SER A 1 213 ? 3.597 -3.325 24.702 1.00 96.00 213 SER A N 1
ATOM 1692 C CA . SER A 1 213 ? 2.430 -3.032 25.542 1.00 96.00 213 SER A CA 1
ATOM 1693 C C . SER A 1 213 ? 1.299 -4.045 25.327 1.00 96.00 213 SER A C 1
ATOM 1695 O O . SER A 1 213 ? 1.170 -4.619 24.250 1.00 96.00 213 SER A O 1
ATOM 1697 N N . GLU A 1 214 ? 0.422 -4.234 26.318 1.00 97.56 214 GLU A N 1
ATOM 1698 C CA . GLU A 1 214 ? -0.757 -5.099 26.132 1.00 97.56 214 GLU A CA 1
ATOM 1699 C C . GLU A 1 214 ? -1.676 -4.565 25.023 1.00 97.56 214 GLU A C 1
ATOM 1701 O O . GLU A 1 214 ? -2.193 -5.333 24.217 1.00 97.56 214 GLU A O 1
ATOM 1706 N N . LEU A 1 215 ? -1.807 -3.235 24.917 1.00 97.50 215 LEU A N 1
ATOM 1707 C CA . LEU A 1 215 ? -2.568 -2.596 23.845 1.00 97.50 215 LEU A CA 1
ATOM 1708 C C . LEU A 1 215 ? -2.008 -2.956 22.462 1.00 97.50 215 LEU A C 1
ATOM 1710 O O . LEU A 1 215 ? -2.785 -3.212 21.550 1.00 97.50 215 LEU A O 1
ATOM 1714 N N . GLU A 1 216 ? -0.687 -3.000 22.299 1.00 97.25 216 GLU A N 1
ATOM 1715 C CA . GLU A 1 216 ? -0.027 -3.405 21.051 1.00 97.25 216 GLU A CA 1
ATOM 1716 C C . GLU A 1 216 ? -0.333 -4.871 20.719 1.00 97.25 216 GLU A C 1
ATOM 1718 O O . GLU A 1 216 ? -0.806 -5.177 19.624 1.00 97.25 216 GLU A O 1
ATOM 1723 N N . ILE A 1 217 ? -0.174 -5.766 21.700 1.00 98.06 217 ILE A N 1
ATOM 1724 C CA . ILE A 1 217 ? -0.485 -7.195 21.551 1.00 98.06 217 ILE A CA 1
ATOM 1725 C C . ILE A 1 217 ? -1.936 -7.385 21.104 1.00 98.06 217 ILE A C 1
ATOM 1727 O O . ILE A 1 217 ? -2.211 -8.088 20.128 1.00 98.06 217 ILE A O 1
ATOM 1731 N N . ASP A 1 218 ? -2.872 -6.762 21.811 1.00 98.44 218 ASP A N 1
ATOM 1732 C CA . ASP A 1 218 ? -4.291 -6.935 21.540 1.00 98.44 218 ASP A CA 1
ATOM 1733 C C . ASP A 1 218 ? -4.723 -6.233 20.252 1.00 98.44 218 ASP A C 1
ATOM 1735 O O . ASP A 1 218 ? -5.570 -6.759 19.532 1.00 98.44 218 ASP A O 1
ATOM 1739 N N . THR A 1 219 ? -4.101 -5.107 19.892 1.00 97.88 219 THR A N 1
ATOM 1740 C CA . THR A 1 219 ? -4.340 -4.446 18.601 1.00 97.88 219 THR A CA 1
ATOM 1741 C C . THR A 1 219 ? -3.936 -5.362 17.449 1.00 97.88 219 THR A C 1
ATOM 1743 O O . THR A 1 219 ? -4.719 -5.533 16.518 1.00 97.88 219 THR A O 1
ATOM 1746 N N . SER A 1 220 ? -2.772 -6.021 17.526 1.00 97.94 220 SER A N 1
ATOM 1747 C CA . SER A 1 220 ? -2.335 -6.956 16.480 1.00 97.94 220 SER A CA 1
ATOM 1748 C C . SER A 1 220 ? -3.288 -8.145 16.339 1.00 97.94 220 SER A C 1
ATOM 1750 O O . SER A 1 220 ? -3.646 -8.508 15.217 1.00 97.94 220 SER A O 1
ATOM 1752 N N . LYS A 1 221 ? -3.750 -8.734 17.453 1.00 98.12 221 LYS A N 1
ATOM 1753 C CA . LYS A 1 221 ? -4.746 -9.822 17.418 1.00 98.12 221 LYS A CA 1
ATOM 1754 C C . LYS A 1 221 ? -6.050 -9.362 16.765 1.00 98.12 221 LYS A C 1
ATOM 1756 O O . LYS A 1 221 ? -6.560 -10.030 15.873 1.00 98.12 221 LYS A O 1
ATOM 1761 N N . VAL A 1 222 ? -6.561 -8.203 17.178 1.00 97.19 222 VAL A N 1
ATOM 1762 C CA . VAL A 1 222 ? -7.817 -7.654 16.662 1.00 97.19 222 VAL A CA 1
ATOM 1763 C C . VAL A 1 222 ? -7.706 -7.348 15.165 1.00 97.19 222 VAL A C 1
ATOM 1765 O O . VAL A 1 222 ? -8.592 -7.730 14.404 1.00 97.19 222 VAL A O 1
ATOM 1768 N N . MET A 1 223 ? -6.613 -6.737 14.701 1.00 95.81 223 MET A N 1
ATOM 1769 C CA . MET A 1 223 ? -6.397 -6.495 13.268 1.00 95.81 223 MET A CA 1
ATOM 1770 C C . MET A 1 223 ? -6.348 -7.802 12.464 1.00 95.81 223 MET A C 1
ATOM 1772 O O . MET A 1 223 ? -6.998 -7.901 11.422 1.00 95.81 223 MET A O 1
ATOM 1776 N N . GLN A 1 224 ? -5.655 -8.829 12.966 1.00 95.44 224 GLN A N 1
ATOM 1777 C CA . GLN A 1 224 ? -5.637 -10.161 12.352 1.00 95.44 224 GLN A CA 1
ATOM 1778 C C . GLN A 1 224 ? -7.038 -10.783 12.269 1.00 95.44 224 GLN A C 1
ATOM 1780 O O . GLN A 1 224 ? -7.396 -11.332 11.224 1.00 95.44 224 GLN A O 1
ATOM 1785 N N . ASP A 1 225 ? -7.854 -10.654 13.318 1.00 94.94 225 ASP A N 1
ATOM 1786 C CA . ASP A 1 225 ? -9.233 -11.152 13.331 1.00 94.94 225 ASP A CA 1
ATOM 1787 C C . ASP A 1 225 ? -10.097 -10.466 12.261 1.00 94.94 225 ASP A C 1
ATOM 1789 O O . ASP A 1 225 ? -10.814 -11.147 11.519 1.00 94.94 225 ASP A O 1
ATOM 1793 N N . TYR A 1 226 ? -9.994 -9.140 12.106 1.00 93.81 226 TYR A N 1
ATOM 1794 C CA . TYR A 1 226 ? -10.714 -8.400 11.061 1.00 93.81 226 TYR A CA 1
ATOM 1795 C C . TYR A 1 226 ? -10.230 -8.751 9.649 1.00 93.81 226 TYR A C 1
ATOM 1797 O O . TYR A 1 226 ? -11.051 -8.972 8.752 1.00 93.81 226 TYR A O 1
ATOM 1805 N N . VAL A 1 227 ? -8.916 -8.862 9.433 1.00 89.06 227 VAL A N 1
ATOM 1806 C CA . VAL A 1 227 ? -8.347 -9.262 8.134 1.00 89.06 227 VAL A CA 1
ATOM 1807 C C . VAL A 1 227 ? -8.767 -10.689 7.774 1.00 89.06 227 VAL A C 1
ATOM 1809 O O . VAL A 1 227 ? -9.134 -10.961 6.623 1.00 89.06 227 VAL A O 1
ATOM 1812 N N . LEU A 1 228 ? -8.783 -11.600 8.749 1.00 89.38 228 LEU A N 1
ATOM 1813 C CA . LEU A 1 228 ? -9.263 -12.967 8.580 1.00 89.38 228 LEU A CA 1
ATOM 1814 C C . LEU A 1 228 ? -10.762 -13.003 8.271 1.00 89.38 228 LEU A C 1
ATOM 1816 O O . LEU A 1 228 ? -11.177 -13.728 7.364 1.00 89.38 228 LEU A O 1
ATOM 1820 N N . ALA A 1 229 ? -11.572 -12.222 8.988 1.00 88.62 229 ALA A N 1
ATOM 1821 C CA . ALA A 1 229 ? -13.011 -12.132 8.764 1.00 88.62 229 ALA A CA 1
ATOM 1822 C C . ALA A 1 229 ? -13.332 -11.615 7.356 1.00 88.62 229 ALA A C 1
ATOM 1824 O O . ALA A 1 229 ? -14.121 -12.244 6.647 1.00 88.62 229 ALA A O 1
ATOM 1825 N N . PHE A 1 230 ? -12.647 -10.557 6.907 1.00 86.12 230 PHE A N 1
ATOM 1826 C CA . PHE A 1 230 ? -12.759 -10.054 5.537 1.00 86.12 230 PHE A CA 1
ATOM 1827 C C . PHE A 1 230 ? -12.404 -11.148 4.531 1.00 86.12 230 PHE A C 1
ATOM 1829 O O . PHE A 1 230 ? -13.149 -11.411 3.595 1.00 86.12 230 PHE A O 1
ATOM 1836 N N . THR A 1 231 ? -11.273 -11.824 4.738 1.00 81.81 231 THR A N 1
ATOM 1837 C CA . THR A 1 231 ? -10.769 -12.836 3.799 1.00 81.81 231 THR A CA 1
ATOM 1838 C C . THR A 1 231 ? -11.692 -14.054 3.708 1.00 81.81 231 THR A C 1
ATOM 1840 O O . THR A 1 231 ? -11.798 -14.677 2.652 1.00 81.81 231 THR A O 1
ATOM 1843 N N . ARG A 1 232 ? -12.369 -14.408 4.806 1.00 84.19 232 ARG A N 1
ATOM 1844 C CA . ARG A 1 232 ? -13.333 -15.514 4.843 1.00 84.19 232 ARG A CA 1
ATOM 1845 C C . ARG A 1 232 ? -14.672 -15.140 4.221 1.00 84.19 232 ARG A C 1
ATOM 1847 O O . ARG A 1 232 ? -15.226 -15.943 3.475 1.00 84.19 232 ARG A O 1
ATOM 1854 N N . SER A 1 233 ? -15.220 -13.985 4.590 1.00 83.88 233 SER A N 1
ATOM 1855 C CA . SER A 1 233 ? -16.536 -13.531 4.143 1.00 83.88 233 SER A CA 1
ATOM 1856 C C . SER A 1 233 ? -16.734 -12.045 4.467 1.00 83.88 233 SER A C 1
ATOM 1858 O O . SER A 1 233 ? -17.175 -11.732 5.581 1.00 83.88 233 SER A O 1
ATOM 1860 N N . PRO A 1 234 ? -16.528 -11.130 3.503 1.00 79.88 234 PRO A N 1
ATOM 1861 C CA . PRO A 1 234 ? -16.754 -9.695 3.702 1.00 79.88 234 PRO A CA 1
ATOM 1862 C C . PRO A 1 234 ? -18.167 -9.373 4.216 1.00 79.88 234 PRO A C 1
ATOM 1864 O O . PRO A 1 234 ? -18.336 -8.566 5.120 1.00 79.88 234 PRO A O 1
ATOM 1867 N N . ASN A 1 235 ? -19.183 -10.127 3.781 1.00 82.31 235 ASN A N 1
ATOM 1868 C CA . ASN A 1 235 ? -20.576 -9.948 4.218 1.00 82.31 235 ASN A CA 1
ATOM 1869 C C . ASN A 1 235 ? -20.802 -10.165 5.729 1.00 82.31 235 ASN A C 1
ATOM 1871 O O . ASN A 1 235 ? -21.860 -9.817 6.247 1.00 82.31 235 ASN A O 1
ATOM 1875 N N . SER A 1 236 ? -19.841 -10.767 6.441 1.00 84.88 236 SER A N 1
ATOM 1876 C CA . SER A 1 236 ? -19.906 -10.952 7.899 1.00 84.88 236 SER A CA 1
ATOM 1877 C C . SER A 1 236 ? -19.410 -9.732 8.680 1.00 84.88 236 SER A C 1
ATOM 1879 O O . SER A 1 236 ? -19.768 -9.561 9.845 1.00 84.88 236 SER A O 1
ATOM 1881 N N . LEU A 1 237 ? -18.640 -8.851 8.039 1.00 89.56 237 LEU A N 1
ATOM 1882 C CA . LEU A 1 237 ? -17.984 -7.707 8.669 1.00 89.56 237 LEU A CA 1
ATOM 1883 C C . LEU A 1 237 ? -18.939 -6.725 9.366 1.00 89.56 237 LEU A C 1
ATOM 1885 O O . LEU A 1 237 ? -18.610 -6.297 10.475 1.00 89.56 237 LEU A O 1
ATOM 1889 N N . PRO A 1 238 ? -20.149 -6.431 8.842 1.00 92.38 238 PRO A N 1
ATOM 1890 C CA . PRO A 1 238 ? -21.079 -5.539 9.534 1.00 92.38 238 PRO A CA 1
ATOM 1891 C C . PRO A 1 238 ? -21.486 -6.060 10.918 1.00 92.38 238 PRO A C 1
ATOM 1893 O O . PRO A 1 238 ? -21.671 -5.272 11.841 1.00 92.38 238 PRO A O 1
ATOM 1896 N N . SER A 1 239 ? -21.571 -7.385 11.095 1.00 90.06 239 SER A N 1
ATOM 1897 C CA . SER A 1 239 ? -21.883 -7.998 12.396 1.00 90.06 239 SER A CA 1
ATOM 1898 C C . SER A 1 239 ? -20.740 -7.888 13.411 1.00 90.06 239 SER A C 1
ATOM 1900 O O . SER A 1 239 ? -20.984 -7.958 14.613 1.00 90.06 239 SER A O 1
ATOM 1902 N N . LEU A 1 240 ? -19.514 -7.666 12.929 1.00 90.56 240 LEU A N 1
ATOM 1903 C CA . LEU A 1 240 ? -18.332 -7.377 13.740 1.00 90.56 240 LEU A CA 1
ATOM 1904 C C . LEU A 1 240 ? -18.167 -5.874 14.011 1.00 90.56 240 LEU A C 1
ATOM 1906 O O . LEU A 1 240 ? -17.203 -5.477 14.648 1.00 90.56 240 LEU A O 1
ATOM 1910 N N . GLY A 1 241 ? -19.094 -5.033 13.541 1.00 91.69 241 GLY A N 1
ATOM 1911 C CA . GLY A 1 241 ? -19.018 -3.583 13.701 1.00 91.69 241 GLY A CA 1
ATOM 1912 C C . GLY A 1 241 ? -18.245 -2.861 12.597 1.00 91.69 241 GLY A C 1
ATOM 1913 O O . GLY A 1 241 ? -18.040 -1.658 12.724 1.00 91.69 241 GLY A O 1
ATOM 1914 N N . TRP A 1 242 ? -17.876 -3.546 11.506 1.00 93.25 242 TRP A N 1
ATOM 1915 C CA . TRP A 1 242 ? -17.234 -2.943 10.334 1.00 93.25 242 TRP A CA 1
ATOM 1916 C C . TRP A 1 242 ? -18.224 -2.857 9.159 1.00 93.25 242 TRP A C 1
ATOM 1918 O O . TRP A 1 242 ? -18.312 -3.787 8.352 1.00 93.25 242 TRP A O 1
ATOM 1928 N N . PRO A 1 243 ? -19.050 -1.797 9.076 1.00 91.94 243 PRO A N 1
ATOM 1929 C CA . PRO A 1 243 ? -20.014 -1.643 7.992 1.00 91.94 243 PRO A CA 1
ATOM 1930 C C . PRO A 1 243 ? -19.324 -1.264 6.670 1.00 91.94 243 PRO A C 1
ATOM 1932 O O . PRO A 1 243 ? -18.218 -0.716 6.698 1.00 91.94 243 PRO A O 1
ATOM 1935 N N . PRO A 1 244 ? -19.983 -1.485 5.515 1.00 90.81 244 PRO A N 1
ATOM 1936 C CA . PRO A 1 244 ? -19.532 -0.912 4.259 1.00 90.81 244 PRO A CA 1
ATOM 1937 C C . PRO A 1 244 ? -19.532 0.615 4.365 1.00 90.81 244 PRO A C 1
ATOM 1939 O O . PRO A 1 244 ? -20.469 1.226 4.889 1.00 90.81 244 PRO A O 1
ATOM 1942 N N . PHE A 1 245 ? -18.468 1.224 3.866 1.00 88.31 245 PHE A N 1
ATOM 1943 C CA . PHE A 1 245 ? -18.281 2.655 3.793 1.00 88.31 245 PHE A CA 1
ATOM 1944 C C . PHE A 1 245 ? -19.360 3.275 2.906 1.00 88.31 245 PHE A C 1
ATOM 1946 O O . PHE A 1 245 ? -19.590 2.844 1.776 1.00 88.31 245 PHE A O 1
ATOM 1953 N N . ASN A 1 246 ? -20.008 4.307 3.435 1.00 91.06 246 ASN A N 1
ATOM 1954 C CA . ASN A 1 246 ? -21.012 5.083 2.730 1.00 91.06 246 ASN A CA 1
ATOM 1955 C C . ASN A 1 246 ? -20.653 6.570 2.863 1.00 91.06 246 ASN A C 1
ATOM 1957 O O . ASN A 1 246 ? -20.899 7.141 3.928 1.00 91.06 246 ASN A O 1
ATOM 1961 N N . PRO A 1 247 ? -20.113 7.208 1.811 1.00 82.56 247 PRO A N 1
ATOM 1962 C CA . PRO A 1 247 ? -19.735 8.617 1.853 1.00 82.56 247 PRO A CA 1
ATOM 1963 C C . PRO A 1 247 ? -20.942 9.554 1.993 1.00 82.56 247 PRO A C 1
ATOM 1965 O O . PRO A 1 247 ? -20.789 10.684 2.442 1.00 82.56 247 PRO A O 1
ATOM 1968 N N . ASN A 1 248 ? -22.147 9.089 1.646 1.00 87.75 248 ASN A N 1
ATOM 1969 C CA . ASN A 1 248 ? -23.386 9.858 1.756 1.00 87.75 248 ASN A CA 1
ATOM 1970 C C . ASN A 1 248 ? -24.058 9.706 3.132 1.00 87.75 248 ASN A C 1
ATOM 1972 O O . ASN A 1 248 ? -25.114 10.297 3.369 1.00 87.75 248 ASN A O 1
ATOM 1976 N N . ALA A 1 249 ? -23.505 8.882 4.027 1.00 89.94 249 ALA A N 1
ATOM 1977 C CA . ALA A 1 249 ? -24.001 8.766 5.391 1.00 89.94 249 ALA A CA 1
ATOM 1978 C C . ALA A 1 249 ? -23.565 9.967 6.244 1.00 89.94 249 ALA A C 1
ATOM 1980 O O . ALA A 1 249 ? -22.628 10.694 5.916 1.00 89.94 249 ALA A O 1
ATOM 1981 N N . THR A 1 250 ? -24.255 10.167 7.367 1.00 88.25 250 THR A N 1
ATOM 1982 C CA . THR A 1 250 ? -23.972 11.251 8.313 1.00 88.25 250 THR A CA 1
ATOM 1983 C C . THR A 1 250 ? -22.489 11.294 8.692 1.00 88.25 250 THR A C 1
ATOM 1985 O O . THR A 1 250 ? -21.889 10.257 8.979 1.00 88.25 250 THR A O 1
ATOM 1988 N N . ASN A 1 251 ? -21.924 12.501 8.728 1.00 86.69 251 ASN A N 1
ATOM 1989 C CA . ASN A 1 251 ? -20.531 12.792 9.078 1.00 86.69 251 ASN A CA 1
ATOM 1990 C C . ASN A 1 251 ? -19.474 12.105 8.183 1.00 86.69 251 ASN A C 1
ATOM 1992 O O . ASN A 1 251 ? -18.416 11.700 8.672 1.00 86.69 251 ASN A O 1
ATOM 1996 N N . GLY A 1 252 ? -19.775 11.899 6.897 1.00 82.19 252 GLY A N 1
ATOM 1997 C CA . GLY A 1 252 ? -18.832 11.322 5.931 1.00 82.19 252 GLY A CA 1
ATOM 1998 C C . GLY A 1 252 ? -18.685 9.798 6.016 1.00 82.19 252 GLY A C 1
ATOM 1999 O O . GLY A 1 252 ? -17.717 9.243 5.500 1.00 82.19 252 GLY A O 1
ATOM 2000 N N . GLY A 1 253 ? -19.629 9.111 6.670 1.00 88.12 253 GLY A N 1
ATOM 2001 C CA . GLY A 1 253 ? -19.640 7.651 6.798 1.00 88.12 253 GLY A CA 1
ATOM 2002 C C . GLY A 1 253 ? -18.769 7.104 7.926 1.00 88.12 253 GLY A C 1
ATOM 2003 O O . GLY A 1 253 ? -17.955 7.814 8.506 1.00 88.12 253 GLY A O 1
ATOM 2004 N N . LEU A 1 254 ? -18.974 5.828 8.267 1.00 90.94 254 LEU A N 1
ATOM 2005 C CA . LEU A 1 254 ? -18.237 5.132 9.326 1.00 90.94 254 LEU A CA 1
ATOM 2006 C C . LEU A 1 254 ? -17.008 4.403 8.774 1.00 90.94 254 LEU A C 1
ATOM 2008 O O . LEU A 1 254 ? -17.060 3.811 7.696 1.00 90.94 254 LEU A O 1
ATOM 2012 N N . LEU A 1 255 ? -15.937 4.390 9.564 1.00 89.75 255 LEU A N 1
ATOM 2013 C CA . LEU A 1 2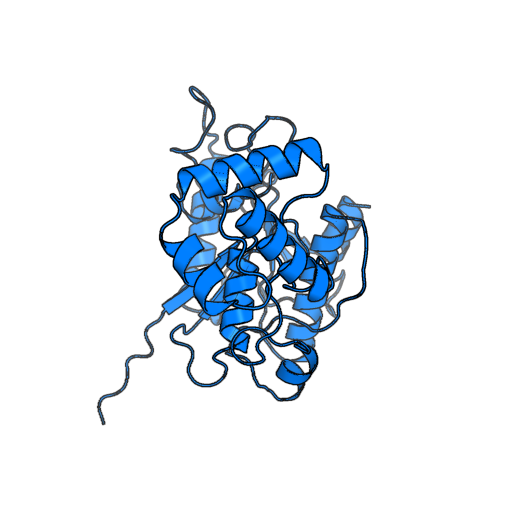55 ? -14.742 3.570 9.360 1.00 89.75 255 LEU A CA 1
ATOM 2014 C C . LEU A 1 255 ? -14.144 3.148 10.714 1.00 89.75 255 LEU A C 1
ATOM 2016 O O . LEU A 1 255 ? -14.541 3.662 11.762 1.00 89.75 255 LEU A O 1
ATOM 2020 N N . LEU A 1 256 ? -13.214 2.193 10.698 1.00 92.94 256 LEU A N 1
ATOM 2021 C CA . LEU A 1 256 ? -12.524 1.737 11.909 1.00 92.94 256 LEU A CA 1
ATOM 2022 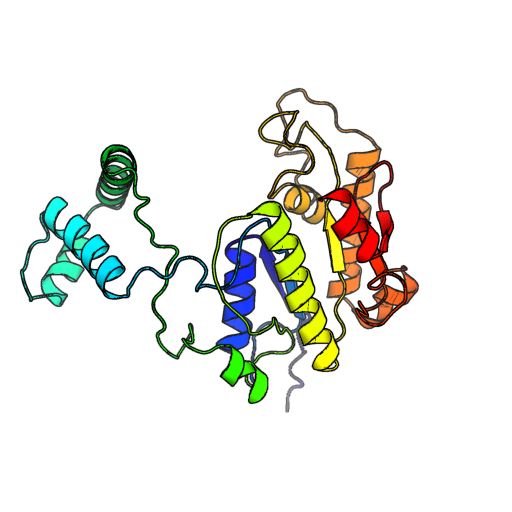C C . LEU A 1 256 ? -11.228 2.512 12.143 1.00 92.94 256 LEU A C 1
ATOM 2024 O O . LEU A 1 256 ? -10.474 2.726 11.207 1.00 92.94 256 LEU A O 1
ATOM 2028 N N . GLU A 1 257 ? -10.929 2.862 13.387 1.00 92.19 257 GLU A N 1
ATOM 2029 C CA . GLU A 1 257 ? -9.607 3.320 13.823 1.00 92.19 257 GLU A CA 1
ATOM 2030 C C . GLU A 1 257 ? -8.967 2.250 14.704 1.00 92.19 257 GLU A C 1
ATOM 2032 O O . GLU A 1 257 ? -9.561 1.848 15.708 1.00 92.19 257 GLU A O 1
ATOM 2037 N N . PHE A 1 258 ? -7.763 1.805 14.341 1.00 95.00 258 PHE A N 1
ATOM 2038 C CA . PHE A 1 258 ? -7.000 0.812 15.101 1.00 95.00 258 PHE A CA 1
ATOM 2039 C C . PHE A 1 258 ? -5.873 1.453 15.918 1.00 95.00 258 PHE A C 1
ATOM 2041 O O . PHE A 1 258 ? -5.194 2.369 15.457 1.00 95.00 258 PHE A O 1
ATOM 2048 N N . GLY A 1 259 ? -5.644 0.926 17.124 1.00 93.25 259 GLY A N 1
ATOM 2049 C CA . GLY A 1 259 ? -4.437 1.174 17.923 1.00 93.25 259 GLY A CA 1
ATOM 2050 C C . GLY A 1 259 ? -4.367 2.497 18.699 1.00 93.25 259 GLY A C 1
ATOM 2051 O O . GLY A 1 259 ? -3.455 2.671 19.506 1.00 93.25 259 GLY A O 1
ATOM 2052 N N . ASN A 1 260 ? -5.318 3.419 18.529 1.00 91.94 260 ASN A N 1
ATOM 2053 C CA . ASN A 1 260 ? -5.310 4.707 19.232 1.00 91.94 260 ASN A CA 1
ATOM 2054 C C . ASN A 1 260 ? -6.048 4.641 20.579 1.00 91.94 260 ASN A C 1
ATOM 2056 O O . ASN A 1 260 ? -7.271 4.830 20.660 1.00 91.94 260 ASN A O 1
ATOM 2060 N N . GLY A 1 261 ? -5.300 4.323 21.642 1.00 92.75 261 GLY A N 1
ATOM 2061 C CA . GLY A 1 261 ? -5.786 4.226 23.029 1.00 92.75 261 GLY A CA 1
ATOM 2062 C C . GLY A 1 261 ? -6.751 3.062 23.302 1.00 92.75 261 GLY A C 1
ATOM 2063 O O . GLY A 1 261 ? -7.047 2.754 24.453 1.00 92.75 261 GLY A O 1
ATOM 2064 N N . THR A 1 262 ? -7.222 2.399 22.248 1.00 96.12 262 THR A N 1
ATOM 2065 C CA . THR A 1 262 ? -8.075 1.208 22.233 1.00 96.12 262 THR A CA 1
ATOM 2066 C C . THR A 1 262 ? -7.678 0.360 21.027 1.00 96.12 262 THR A C 1
ATOM 2068 O O . THR A 1 262 ? -7.087 0.884 20.082 1.00 96.12 262 THR A O 1
ATOM 2071 N N . THR A 1 263 ? -7.980 -0.938 21.047 1.00 97.19 263 THR A N 1
ATOM 2072 C CA . THR A 1 263 ? -7.595 -1.843 19.952 1.00 97.19 263 THR A CA 1
ATOM 2073 C C . THR A 1 263 ? -8.282 -1.475 18.644 1.00 97.19 263 THR A C 1
ATOM 2075 O O . THR A 1 263 ? -7.634 -1.431 17.603 1.00 97.19 263 THR A O 1
ATOM 2078 N N . VAL A 1 264 ? -9.579 -1.170 18.708 1.00 96.88 264 VAL A N 1
ATOM 2079 C CA . VAL A 1 264 ? -10.407 -0.737 17.584 1.00 96.88 264 VAL A CA 1
ATOM 2080 C C . VAL 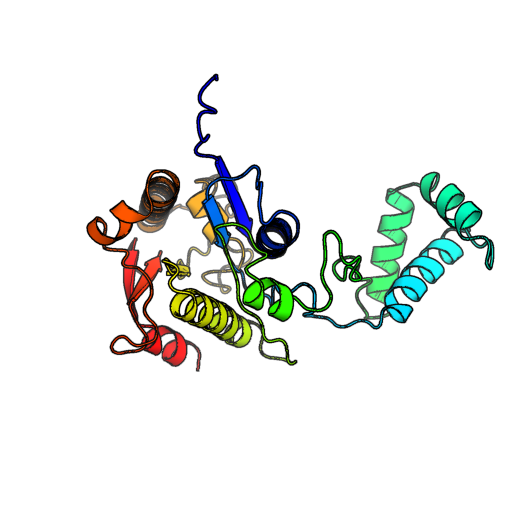A 1 264 ? -11.570 0.115 18.088 1.00 96.88 264 VAL A C 1
ATOM 2082 O O . VAL A 1 264 ? -12.160 -0.184 19.130 1.00 96.88 264 VAL A O 1
ATOM 2085 N N . LYS A 1 265 ? -11.944 1.149 17.337 1.00 94.88 265 LYS A N 1
ATOM 2086 C CA . LYS A 1 265 ? -13.188 1.901 17.554 1.00 94.88 265 LYS A CA 1
ATOM 2087 C C . LYS A 1 265 ? -13.746 2.434 16.239 1.00 94.88 265 LYS A C 1
ATOM 2089 O O . LYS A 1 265 ? -13.015 2.593 15.268 1.00 94.88 265 LYS A O 1
ATOM 2094 N N . ASN A 1 266 ? -15.037 2.749 16.227 1.00 93.06 266 ASN A N 1
ATOM 2095 C CA . ASN A 1 266 ? -15.665 3.407 15.086 1.00 93.06 266 ASN A CA 1
ATOM 2096 C C . ASN A 1 266 ? -15.373 4.907 15.120 1.00 93.06 266 ASN A C 1
ATOM 2098 O O . ASN A 1 266 ? -15.559 5.550 16.155 1.00 93.06 266 ASN A O 1
ATOM 2102 N N . ILE A 1 267 ? -14.988 5.458 13.975 1.00 91.12 267 ILE A N 1
ATOM 2103 C CA . ILE A 1 267 ? -14.870 6.898 13.737 1.00 91.12 267 ILE A CA 1
ATOM 2104 C C . ILE A 1 267 ? -15.633 7.272 12.461 1.00 91.12 267 ILE A C 1
ATOM 2106 O O . ILE A 1 267 ? -16.149 6.401 11.754 1.00 91.12 267 ILE A O 1
ATOM 2110 N N . THR A 1 268 ? -15.740 8.570 12.181 1.00 88.75 268 THR A N 1
ATOM 2111 C CA . THR A 1 268 ? -16.445 9.079 11.000 1.00 88.75 268 THR A CA 1
ATOM 2112 C C . THR A 1 268 ? -15.484 9.717 10.003 1.00 88.75 268 THR A C 1
ATOM 2114 O O . THR A 1 268 ? -14.409 10.172 10.393 1.00 88.75 268 THR A O 1
ATOM 2117 N N . GLY A 1 269 ? -15.875 9.790 8.729 1.00 76.31 269 GLY A N 1
ATOM 2118 C CA . GLY A 1 269 ? -15.094 10.460 7.685 1.00 76.31 269 GLY A CA 1
ATOM 2119 C C . GLY A 1 269 ? -14.711 11.890 8.072 1.00 76.31 269 GLY A C 1
ATOM 2120 O O . GLY A 1 269 ? -13.536 12.233 8.039 1.00 76.31 269 GLY A O 1
ATOM 2121 N N . ASP A 1 270 ? -15.664 12.688 8.557 1.00 76.50 270 ASP A N 1
ATOM 2122 C CA . ASP A 1 270 ? -15.419 14.082 8.960 1.00 76.50 270 ASP A CA 1
ATOM 2123 C C . ASP A 1 270 ? -14.379 14.210 10.085 1.00 76.50 270 ASP A C 1
ATOM 2125 O O . ASP A 1 270 ? -13.600 15.162 10.099 1.00 76.50 270 ASP A O 1
ATOM 2129 N N . TYR A 1 271 ? -14.336 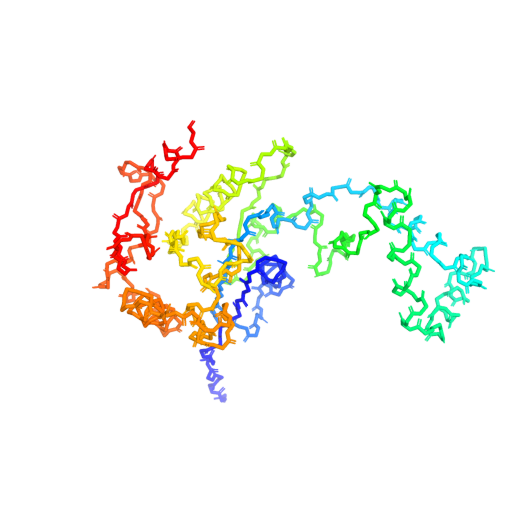13.243 11.013 1.00 75.06 271 TYR A N 1
ATOM 2130 C CA . TYR A 1 271 ? -13.349 13.230 12.095 1.00 75.06 271 TYR A CA 1
ATOM 2131 C C . TYR A 1 271 ? -11.932 13.101 11.531 1.00 75.06 271 TYR A C 1
ATOM 2133 O O . TYR A 1 271 ? -11.049 13.850 11.945 1.00 75.06 271 TYR A O 1
ATOM 2141 N N . VAL A 1 272 ? -11.748 12.226 10.536 1.00 67.69 272 VAL A N 1
ATOM 2142 C CA . VAL A 1 272 ? -10.467 12.031 9.845 1.00 67.69 272 VAL A CA 1
ATOM 2143 C C . VAL A 1 272 ? -10.008 13.323 9.172 1.00 67.69 272 VAL A C 1
ATOM 2145 O O . VAL A 1 272 ? -8.870 13.716 9.354 1.00 67.69 272 VAL A O 1
ATOM 2148 N N . PHE A 1 273 ? -10.873 14.054 8.469 1.00 59.38 273 PHE A N 1
ATOM 2149 C CA . PHE A 1 273 ? -10.445 15.310 7.829 1.00 59.38 273 PHE A CA 1
ATOM 2150 C C . PHE A 1 273 ? -10.183 16.436 8.831 1.00 59.38 273 PHE A C 1
ATOM 2152 O O . PHE A 1 273 ? -9.280 17.236 8.631 1.00 59.38 273 PHE A O 1
ATOM 2159 N N . SER A 1 274 ? -10.939 16.489 9.930 1.00 54.69 274 SER A N 1
ATOM 2160 C CA . SER A 1 274 ? -10.769 17.526 10.956 1.00 54.69 274 SER A CA 1
ATOM 2161 C C . SER A 1 274 ? -9.547 17.337 11.858 1.00 54.69 274 SER A C 1
ATOM 2163 O O . SER A 1 274 ? -9.112 18.293 12.488 1.00 54.69 274 SER A O 1
ATOM 2165 N N . ALA A 1 275 ? -9.022 16.114 11.971 1.00 52.75 275 ALA A N 1
ATOM 2166 C CA . ALA A 1 275 ? -7.871 15.811 12.822 1.00 52.75 275 ALA A CA 1
ATOM 2167 C C . ALA A 1 275 ? -6.521 16.093 12.136 1.00 52.75 275 ALA A C 1
ATOM 2169 O O . ALA A 1 275 ? -5.503 16.158 12.822 1.00 52.75 275 ALA A O 1
ATOM 2170 N N . TYR A 1 276 ? -6.527 16.259 10.809 1.00 46.75 276 TYR A N 1
ATOM 2171 C CA . TYR A 1 276 ? -5.337 16.434 9.971 1.00 46.75 276 TYR A CA 1
ATOM 2172 C C . TYR A 1 276 ? -5.307 17.793 9.230 1.00 46.75 276 TYR A C 1
ATOM 2174 O O . TYR A 1 276 ? -4.391 18.027 8.443 1.00 46.75 276 TYR A O 1
ATOM 2182 N N . LEU A 1 277 ? -6.271 18.691 9.498 1.00 33.72 277 LEU A N 1
ATOM 2183 C CA . LEU A 1 277 ? -6.320 20.103 9.065 1.00 33.72 277 LEU A CA 1
ATOM 2184 C C . LEU A 1 277 ? -6.144 21.043 10.267 1.00 33.72 277 LEU A C 1
ATOM 2186 O O . LEU A 1 277 ? -5.499 22.102 10.098 1.00 33.72 277 LEU A O 1
#

Radius of gyration: 21.6 Å; chains: 1; bounding box: 54×51×58 Å

Organism: Hortaea werneckii (NCBI:txid91943)

Sequence (277 aa):
MVPRLRRCSRLWGQSAGASLTHLYTLAYPHLPLASHFGVIPSNEDETVQAETLAESDLYNQFDTLSRALGCDYGDDYDAQINCMRQTSWVQISEFINEFNFEAGVPYNFAHLPPDETYIFSNETDRYEKGLVASERPSPNATYGREIEISDLCYTLSDAVSRYNAGLDTYKYIWAGNFSNISPTPWLGAFHWTDLLMIMGTYPTDRAPGSTISELEIDTSKVMQDYVLAFTRSPNSLPSLGWPPFNPNATNGGLLLEFGNGTTVKNITGDYVFSAYL